Protein AF-A0A9P8C7W6-F1 (afdb_monomer_lite)

Organism: NCBI:txid45428

Secondary structure (DSSP, 8-state):
---TTSHHHHHHHHHHHHHH-TT----HHHHHHHH-TT--HHHHHHHHHHHHHHHHHHHHHHHTT--GGGS---TTT-----------HHHHHHHH-TT--HHHHHHHHHHHHHHHHHHHHHHHTT--GGGS-TT--HHHHHHT-TT--HHHHHHHHHHHHHHHHHHHHHHHHTT--GGGPEETTTEE--------S--------HHHHHHHHHHHHHHHH-TTS-HHHHHHHHHHHHHHHHHHHHHHHHTT--GGGS-TT--------------

pLDDT: mean 71.27, std 17.38, range [29.66, 94.5]

Foldseek 3Di:
DDDCPDPVNVLLVLLCVCLVCVPDDDDLQVVQVVVDPNGHSVNSVVSVVLSPLLNVQLNVCVVVVHDSVPDDSDPVPPPPPDPVVPPQLCNVQVVVDDPRDSVNSVVVVVLVVVLVVVCVVCVVVVHHSVPDPRPQDCVVQVVVDPVRDSVNVCCVVCVQVVVLVVVQVVCVVVVHDQQQDADPPRHTPPPPPPPPPDPDPPPPDPVPVLLVVLVVVQVVVDPVRDSVNSSCVVVVLVVVLVVVQVVCVVVVHDSVPPPRPPPPPPPPDDPDDDD

Radius of gyration: 34.79 Å; chains: 1; bounding box: 65×74×94 Å

Structure (mmCIF, N/CA/C/O backbone):
data_AF-A0A9P8C7W6-F1
#
_entry.id   AF-A0A9P8C7W6-F1
#
loop_
_atom_site.group_PDB
_atom_site.id
_atom_site.type_symbol
_atom_site.label_atom_id
_atom_site.label_alt_id
_atom_site.label_comp_id
_atom_site.label_asym_id
_atom_site.label_entity_id
_atom_site.label_seq_id
_atom_site.pdbx_PDB_ins_code
_atom_site.Cartn_x
_atom_site.Cartn_y
_atom_site.Cartn_z
_atom_site.occupancy
_atom_site.B_iso_or_equiv
_atom_site.auth_seq_id
_atom_site.auth_comp_id
_atom_site.auth_asym_id
_atom_site.auth_atom_id
_atom_site.pdbx_PDB_model_num
ATOM 1 N N . MET A 1 1 ? -17.295 -7.326 42.508 1.00 60.03 1 MET A N 1
ATOM 2 C CA . MET A 1 1 ? -18.272 -6.464 41.801 1.00 60.03 1 MET A CA 1
ATOM 3 C C . MET A 1 1 ? -17.504 -5.473 40.934 1.00 60.03 1 MET A C 1
ATOM 5 O O . MET A 1 1 ? -16.481 -4.990 41.413 1.00 60.03 1 MET A O 1
ATOM 9 N N . PRO A 1 2 ? -17.939 -5.188 39.694 1.00 71.62 2 PRO A N 1
ATOM 10 C CA . PRO A 1 2 ? -17.270 -4.223 38.819 1.00 71.62 2 PRO A CA 1
ATOM 11 C C . PRO A 1 2 ? -17.226 -2.819 39.438 1.00 71.62 2 PRO A C 1
ATOM 13 O O . PRO A 1 2 ? -18.202 -2.371 40.044 1.00 71.62 2 PRO A O 1
ATOM 16 N N . ASN A 1 3 ? -16.100 -2.116 39.295 1.00 82.44 3 ASN A N 1
ATOM 17 C CA . ASN A 1 3 ? -15.961 -0.736 39.762 1.00 82.44 3 ASN A CA 1
ATOM 18 C C . ASN A 1 3 ? -16.449 0.245 38.687 1.00 82.44 3 ASN A C 1
ATOM 20 O O . ASN A 1 3 ? -15.657 0.734 37.886 1.00 82.44 3 ASN A O 1
ATOM 24 N N . TRP A 1 4 ? -17.735 0.582 38.701 1.00 82.88 4 TRP A N 1
ATOM 25 C CA . TRP A 1 4 ? -18.391 1.428 37.691 1.00 82.88 4 TRP A CA 1
ATOM 26 C C . TRP A 1 4 ? -17.839 2.854 37.534 1.00 82.88 4 TRP A C 1
ATOM 28 O O . TRP A 1 4 ? -18.240 3.561 36.616 1.00 82.88 4 TRP A O 1
ATOM 38 N N . LYS A 1 5 ? -16.940 3.304 38.417 1.00 85.12 5 LYS A N 1
ATOM 39 C CA . LYS A 1 5 ? -16.327 4.638 38.340 1.00 85.12 5 LYS A CA 1
ATOM 40 C C . LYS A 1 5 ? -15.015 4.658 37.555 1.00 85.12 5 LYS A C 1
ATOM 42 O O . LYS A 1 5 ? -14.522 5.741 37.247 1.00 85.12 5 LYS A O 1
ATOM 47 N N . SER A 1 6 ? -14.414 3.500 37.274 1.00 87.31 6 SER A N 1
ATOM 48 C CA . SER A 1 6 ? -13.146 3.452 36.545 1.00 87.31 6 SER A CA 1
ATOM 49 C C . SER A 1 6 ? -13.357 3.675 35.045 1.00 87.31 6 SER A C 1
ATOM 51 O O . SER A 1 6 ? -14.365 3.271 34.466 1.00 87.31 6 SER A O 1
ATOM 53 N N . TYR A 1 7 ? -12.365 4.293 34.400 1.00 85.31 7 TYR A N 1
ATOM 54 C CA . TYR A 1 7 ? -12.326 4.418 32.940 1.00 85.31 7 TYR A CA 1
ATOM 55 C C . TYR A 1 7 ? -12.388 3.043 32.257 1.00 85.31 7 TYR A C 1
ATOM 57 O O . TYR A 1 7 ? -13.106 2.867 31.275 1.00 85.31 7 TYR A O 1
ATOM 65 N N . GLU A 1 8 ? -11.683 2.060 32.819 1.00 86.00 8 GLU A N 1
ATOM 66 C CA . GLU A 1 8 ? -11.659 0.682 32.325 1.00 86.00 8 GLU A CA 1
ATOM 67 C C . GLU A 1 8 ? -13.052 0.037 32.347 1.00 86.00 8 GLU A C 1
ATOM 69 O O . GLU A 1 8 ? -13.452 -0.551 31.346 1.00 86.00 8 GLU A O 1
ATOM 74 N N . SER A 1 9 ? -13.852 0.247 33.399 1.00 87.81 9 SER A N 1
ATOM 75 C CA . SER A 1 9 ? -15.229 -0.261 33.455 1.00 87.81 9 SER A CA 1
ATOM 76 C C . SER A 1 9 ? -16.130 0.348 32.383 1.00 87.81 9 SER A C 1
ATOM 78 O O . SER A 1 9 ? -16.930 -0.369 31.785 1.00 87.81 9 SER A O 1
ATOM 80 N N . SER A 1 10 ? -15.990 1.645 32.088 1.00 88.81 10 SER A N 1
ATOM 81 C CA . SER A 1 10 ? -16.748 2.301 31.011 1.00 88.81 10 SER A CA 1
ATOM 82 C C . SER A 1 10 ? -16.376 1.751 29.632 1.00 88.81 10 SER A C 1
ATOM 84 O O . SER A 1 10 ? -17.254 1.484 28.811 1.00 88.81 10 SER A O 1
ATOM 86 N N . VAL A 1 11 ? -15.080 1.542 29.377 1.00 89.88 11 VAL A N 1
ATOM 87 C CA . VAL A 1 11 ? -14.590 0.949 28.122 1.00 89.88 11 VAL A CA 1
ATOM 88 C C . VAL A 1 11 ? -15.049 -0.500 27.991 1.00 89.88 11 VAL A C 1
ATOM 90 O O . VAL A 1 11 ? -15.516 -0.895 26.922 1.00 89.88 11 VAL A O 1
ATOM 93 N N . ARG A 1 12 ? -14.973 -1.283 29.072 1.00 91.38 12 ARG A N 1
ATOM 94 C CA . ARG A 1 12 ? -15.421 -2.678 29.110 1.00 91.38 12 ARG A CA 1
ATOM 95 C C . ARG A 1 12 ? -16.914 -2.793 28.847 1.00 91.38 12 ARG A C 1
ATOM 97 O O . ARG A 1 12 ? -17.310 -3.602 28.016 1.00 91.38 12 ARG A O 1
ATOM 104 N N . LEU A 1 13 ? -17.727 -1.956 29.492 1.00 91.56 13 LEU A N 1
ATOM 105 C CA . LEU A 1 13 ? -19.172 -1.924 29.277 1.00 91.56 13 LEU A CA 1
ATOM 106 C C . LEU A 1 13 ? -19.505 -1.643 27.809 1.00 91.56 13 LEU A C 1
ATOM 108 O O . LEU A 1 13 ? -20.273 -2.381 27.199 1.00 91.56 13 LEU A O 1
ATOM 112 N N . LEU A 1 14 ? -18.895 -0.610 27.224 1.00 91.81 14 LEU A N 1
ATOM 113 C CA . LEU A 1 14 ? -19.142 -0.254 25.830 1.00 91.81 14 LEU A CA 1
ATOM 114 C C . LEU A 1 14 ? -18.678 -1.360 24.867 1.00 91.81 14 LEU A C 1
ATOM 116 O O . LEU A 1 14 ? -19.382 -1.679 23.914 1.00 91.81 14 LEU A O 1
ATOM 120 N N . SER A 1 15 ? -17.531 -1.984 25.144 1.00 91.69 15 SER A N 1
ATOM 121 C CA . SER A 1 15 ? -16.996 -3.092 24.341 1.00 91.69 15 SER A CA 1
ATOM 122 C C . SER A 1 15 ? -17.879 -4.338 24.430 1.00 91.69 15 SER A C 1
ATOM 124 O O . SER A 1 15 ? -18.109 -4.989 23.417 1.00 91.69 15 SER A O 1
ATOM 126 N N . ALA A 1 16 ? -18.431 -4.638 25.609 1.00 92.12 16 ALA A N 1
ATOM 127 C CA . ALA A 1 16 ? -19.363 -5.745 25.808 1.00 92.12 16 ALA A CA 1
ATOM 128 C C . ALA A 1 16 ? -20.689 -5.529 25.060 1.00 92.12 16 ALA A C 1
ATOM 130 O O . ALA A 1 16 ? -21.202 -6.464 24.450 1.00 92.12 16 ALA A O 1
ATOM 131 N N . ILE A 1 17 ? -21.216 -4.297 25.042 1.00 92.94 17 ILE A N 1
ATOM 132 C CA . ILE A 1 17 ? -22.413 -3.951 24.255 1.00 92.94 17 ILE A CA 1
ATOM 133 C C . ILE A 1 17 ? -22.155 -4.174 22.760 1.00 92.94 17 ILE A C 1
ATOM 135 O O . ILE A 1 17 ? -22.989 -4.759 22.073 1.00 92.94 17 ILE A O 1
ATOM 139 N N . VAL A 1 18 ? -20.999 -3.738 22.252 1.00 92.94 18 VAL A N 1
ATOM 140 C CA . VAL A 1 18 ? -20.632 -3.949 20.843 1.00 92.94 18 VAL A CA 1
ATOM 141 C C . VAL A 1 18 ? -20.446 -5.441 20.538 1.00 92.94 18 VAL A C 1
ATOM 143 O O . VAL A 1 18 ? -20.946 -5.909 19.518 1.00 92.94 18 VAL A O 1
ATOM 146 N N . ALA A 1 19 ? -19.812 -6.202 21.437 1.00 91.25 19 ALA A N 1
ATOM 147 C CA . ALA A 1 19 ? -19.617 -7.645 21.279 1.00 91.25 19 ALA A CA 1
ATOM 148 C C . ALA A 1 19 ? -20.953 -8.405 21.215 1.00 91.25 19 ALA A C 1
ATOM 150 O O . ALA A 1 19 ? -21.116 -9.297 20.389 1.00 91.25 19 ALA A O 1
ATOM 151 N N . ALA A 1 20 ? -21.937 -8.015 22.032 1.00 92.31 20 ALA A N 1
ATOM 152 C CA . ALA A 1 20 ? -23.273 -8.613 22.029 1.00 92.31 20 ALA A CA 1
ATOM 153 C C . ALA A 1 20 ? -24.090 -8.298 20.757 1.00 92.31 20 ALA A C 1
ATOM 155 O O . ALA A 1 20 ? -25.091 -8.962 20.483 1.00 92.31 20 ALA A O 1
ATOM 156 N N . HIS A 1 21 ? -23.682 -7.295 19.970 1.00 91.69 21 HIS A N 1
ATOM 157 C CA . HIS A 1 21 ? -24.402 -6.829 18.785 1.00 91.69 21 HIS A CA 1
ATOM 158 C C . HIS A 1 21 ? -23.476 -6.672 17.562 1.00 91.69 21 HIS A C 1
ATOM 160 O O . HIS A 1 21 ? -23.270 -5.552 17.085 1.00 91.69 21 HIS A O 1
ATOM 166 N N . PRO A 1 22 ? -22.985 -7.773 16.960 1.00 83.50 22 PRO A N 1
ATOM 167 C CA . PRO A 1 22 ? -22.038 -7.719 15.836 1.00 83.50 22 PRO A CA 1
ATOM 168 C C . PRO A 1 22 ? -22.600 -7.047 14.567 1.00 83.50 22 PRO A C 1
ATOM 170 O O . PRO A 1 22 ? -21.845 -6.602 13.704 1.00 83.50 22 PRO A O 1
ATOM 173 N N . GLY A 1 23 ? -23.927 -6.941 14.437 1.00 86.38 23 GLY A N 1
ATOM 174 C CA . GLY A 1 23 ? -24.592 -6.236 13.335 1.00 86.38 23 GLY A CA 1
ATOM 175 C C . GLY A 1 23 ? -24.773 -4.726 13.543 1.00 86.38 23 GLY A C 1
ATOM 176 O O . GLY A 1 23 ? -25.272 -4.049 12.640 1.00 86.38 23 GLY A O 1
ATOM 177 N N . LEU A 1 24 ? -24.412 -4.184 14.711 1.00 89.38 24 LEU A N 1
ATOM 178 C CA . LEU A 1 24 ? -24.635 -2.779 15.047 1.00 89.38 24 LEU A CA 1
ATOM 179 C C . LEU A 1 24 ? -23.710 -1.869 14.229 1.00 89.38 24 LEU A C 1
ATOM 181 O O . LEU A 1 24 ? -22.496 -1.838 14.421 1.00 89.38 24 LEU A O 1
ATOM 185 N N . LYS A 1 25 ? -24.297 -1.074 13.333 1.00 89.06 25 LYS A N 1
ATOM 186 C CA . LYS A 1 25 ? -23.582 -0.030 12.591 1.00 89.06 25 LYS A CA 1
ATOM 187 C C . LYS A 1 25 ? -23.854 1.326 13.224 1.00 89.06 25 LYS A C 1
ATOM 189 O O . LYS A 1 25 ? -24.961 1.846 13.128 1.00 89.06 25 LYS A O 1
ATOM 194 N N . LEU A 1 26 ? -22.832 1.895 13.854 1.00 88.56 26 LEU A N 1
ATOM 195 C CA . LEU A 1 26 ? -22.892 3.236 14.429 1.00 88.56 26 LEU A CA 1
ATOM 196 C C . LEU A 1 26 ? -22.551 4.288 13.369 1.00 88.56 26 LEU A C 1
ATOM 198 O O . LEU A 1 26 ? -21.508 4.205 12.716 1.00 88.56 26 LEU A O 1
ATOM 202 N N . ASP A 1 27 ? -23.399 5.306 13.234 1.00 92.38 27 ASP A N 1
ATOM 203 C CA . ASP A 1 27 ? -23.068 6.505 12.465 1.00 92.38 27 ASP A CA 1
ATOM 204 C C . ASP A 1 27 ? -22.182 7.426 13.313 1.00 92.38 27 ASP A C 1
ATOM 206 O O . ASP A 1 27 ? -22.656 8.187 14.157 1.00 92.38 27 ASP A O 1
ATOM 210 N N . TYR A 1 28 ? -20.867 7.365 13.098 1.00 93.50 28 TYR A N 1
ATOM 211 C CA . TYR A 1 28 ? -19.920 8.176 13.868 1.00 93.50 28 TYR A CA 1
ATOM 212 C C . TYR A 1 28 ? -20.049 9.683 13.608 1.00 93.50 28 TYR A C 1
ATOM 214 O O . TYR A 1 28 ? -19.573 10.478 14.420 1.00 93.50 28 TYR A O 1
ATOM 222 N N . GLY A 1 29 ? -20.650 10.094 12.487 1.00 91.81 29 GLY A N 1
ATOM 223 C CA . GLY A 1 29 ? -20.916 11.498 12.193 1.00 91.81 29 GLY A CA 1
ATOM 224 C C . GLY A 1 29 ? -22.035 12.025 13.079 1.00 91.81 29 GLY A C 1
ATOM 225 O O . GLY A 1 29 ? -21.891 13.083 13.690 1.00 91.81 29 GLY A O 1
ATOM 226 N N . GLU A 1 30 ? -23.104 11.247 13.210 1.00 93.75 30 GLU A N 1
ATOM 227 C CA . GLU A 1 30 ? -24.228 11.577 14.082 1.00 93.75 30 GLU A CA 1
ATOM 228 C C . GLU A 1 30 ? -23.842 11.488 15.566 1.00 93.75 30 GLU A C 1
ATOM 230 O O . GLU A 1 30 ? -24.102 12.415 16.331 1.00 93.75 30 GLU A O 1
ATOM 235 N N . VAL A 1 31 ? -23.100 10.447 15.965 1.00 91.94 31 VAL A N 1
ATOM 236 C CA . VAL A 1 31 ? -22.558 10.317 17.332 1.00 91.94 31 VAL A CA 1
ATOM 237 C C . VAL A 1 31 ? -21.695 11.524 17.707 1.00 91.94 31 VAL A C 1
ATOM 239 O O . VAL A 1 31 ? -21.771 12.009 18.833 1.00 91.94 31 VAL A O 1
ATOM 242 N N . ALA A 1 32 ? -20.903 12.055 16.772 1.00 93.62 32 ALA A N 1
ATOM 243 C CA . ALA A 1 32 ? -20.081 13.234 17.027 1.00 93.62 32 ALA A CA 1
ATOM 244 C C . ALA A 1 32 ? -20.921 14.492 17.323 1.00 93.62 32 ALA A C 1
ATOM 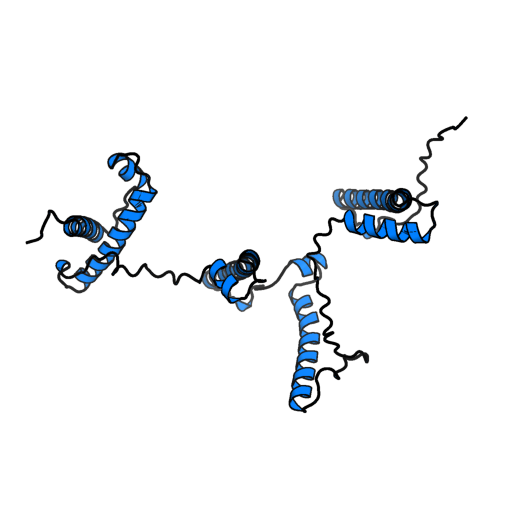246 O O . ALA A 1 32 ? -20.523 15.297 18.167 1.00 93.62 32 ALA A O 1
ATOM 247 N N . LYS A 1 33 ? -22.097 14.641 16.690 1.00 93.06 33 LYS A N 1
ATOM 248 C CA . LYS A 1 33 ? -23.035 15.740 16.982 1.00 93.06 33 LYS A CA 1
ATOM 249 C C . LYS A 1 33 ? -23.609 15.618 18.390 1.00 93.06 33 LYS A C 1
ATOM 251 O O . LYS A 1 33 ? -23.608 16.603 19.122 1.00 93.06 33 LYS A O 1
ATOM 256 N N . PHE A 1 34 ? -24.040 14.416 18.778 1.00 92.94 34 PHE A N 1
ATOM 257 C CA . PHE A 1 34 ? -24.598 14.155 20.109 1.00 92.94 34 PHE A CA 1
ATOM 258 C C . PHE A 1 34 ? -23.556 14.217 21.230 1.00 92.94 34 PHE A C 1
ATOM 260 O O . PHE A 1 34 ? -23.895 14.581 22.351 1.00 92.94 34 PHE A O 1
ATOM 267 N N . TYR A 1 35 ? -22.287 13.918 20.940 1.00 90.94 35 TYR A N 1
ATOM 268 C CA . TYR A 1 35 ? -21.197 14.098 21.902 1.00 90.94 35 TYR A CA 1
ATOM 269 C C . TYR A 1 35 ? -20.935 15.585 22.206 1.00 90.94 35 TYR A C 1
ATOM 271 O O . TYR A 1 35 ? -20.558 15.943 23.320 1.00 90.94 35 TYR A O 1
ATOM 279 N N . GLY A 1 36 ? -21.147 16.465 21.223 1.00 91.25 36 GLY A N 1
ATOM 280 C CA . GLY A 1 36 ? -20.978 17.908 21.375 1.00 91.25 36 GLY A CA 1
ATOM 281 C C . GLY A 1 36 ? -19.516 18.374 21.356 1.00 91.25 36 GLY A C 1
ATOM 282 O O . GLY A 1 36 ? -18.607 17.681 20.886 1.00 91.25 36 GLY A O 1
ATOM 283 N N . GLY A 1 37 ? -19.289 19.614 21.803 1.00 88.44 37 GLY A N 1
ATOM 284 C CA . GLY A 1 37 ? -17.946 20.200 21.948 1.00 88.44 37 GLY A CA 1
ATOM 285 C C . GLY A 1 37 ? -17.153 20.371 20.644 1.00 88.44 37 GLY A C 1
ATOM 286 O O . GLY A 1 37 ? -15.928 20.439 20.680 1.00 88.44 37 GLY A O 1
ATOM 287 N N . GLY A 1 38 ? -17.820 20.390 19.484 1.00 88.69 38 GLY A N 1
ATOM 288 C CA . GLY A 1 38 ? -17.147 20.443 18.179 1.00 88.69 38 GLY A CA 1
ATOM 289 C C . GLY A 1 38 ? -16.425 19.143 17.796 1.00 88.69 38 GLY A C 1
ATOM 290 O O . GLY A 1 38 ? -15.548 19.155 16.926 1.00 88.69 38 GLY A O 1
ATOM 291 N N . THR A 1 39 ? -16.774 18.024 18.438 1.00 92.50 39 THR A N 1
ATOM 292 C CA . THR A 1 39 ? -16.201 16.709 18.141 1.00 92.50 39 THR A CA 1
ATOM 293 C C . THR A 1 39 ? -16.464 16.335 16.687 1.00 92.50 39 THR A C 1
ATOM 295 O O . THR A 1 39 ? -17.562 16.500 16.163 1.00 92.50 39 THR A O 1
ATOM 298 N N . LYS A 1 40 ? -15.426 15.840 16.008 1.00 94.50 40 LYS A N 1
ATOM 299 C CA . LYS A 1 40 ? -15.494 15.437 14.598 1.00 94.50 40 LYS A CA 1
ATOM 300 C C . LYS A 1 40 ? -15.642 13.924 14.486 1.00 94.50 40 LYS A C 1
ATOM 302 O O . LYS A 1 40 ? -15.109 13.197 15.323 1.00 94.50 40 LYS A O 1
ATOM 307 N N . TYR A 1 41 ? -16.230 13.466 13.378 1.00 93.88 41 TYR A N 1
ATOM 308 C CA . TYR A 1 41 ? -16.316 12.050 12.979 1.00 93.88 41 TYR A CA 1
ATOM 309 C C . TYR A 1 41 ? -15.044 11.260 13.319 1.00 93.88 41 TYR A C 1
ATOM 311 O O . TYR A 1 41 ? -15.095 10.201 13.936 1.00 93.88 41 TYR A O 1
ATOM 319 N N . LYS A 1 42 ? -13.879 11.808 12.946 1.00 92.12 42 LYS A N 1
ATOM 320 C CA . LYS A 1 42 ? -12.589 11.131 13.096 1.00 92.12 42 LYS A CA 1
ATOM 321 C C . LYS A 1 42 ? -12.239 10.832 14.558 1.00 92.12 42 LYS A C 1
ATOM 323 O O . LYS A 1 42 ? -11.736 9.751 14.833 1.00 92.12 42 LYS A O 1
ATOM 328 N N . ALA A 1 43 ? -12.551 11.745 15.477 1.00 91.44 43 ALA A N 1
ATOM 329 C CA . ALA A 1 43 ? -12.276 11.563 16.899 1.00 91.44 43 ALA A CA 1
ATOM 330 C C . ALA A 1 43 ? -13.136 10.440 17.505 1.00 91.44 43 ALA A C 1
ATOM 332 O O . ALA A 1 43 ? -12.629 9.621 18.271 1.00 91.44 43 ALA A O 1
ATOM 333 N N . VAL A 1 44 ? -14.413 10.362 17.112 1.00 92.62 44 VAL A N 1
ATOM 334 C CA . VAL A 1 44 ? -15.313 9.267 17.508 1.00 92.62 44 VAL A CA 1
ATOM 335 C C . VAL A 1 44 ? -14.848 7.946 16.903 1.00 92.62 44 VAL A C 1
ATOM 337 O O . VAL A 1 44 ? -14.743 6.948 17.611 1.00 92.62 44 VAL A O 1
ATOM 340 N N . TRP A 1 45 ? -14.506 7.944 15.613 1.00 92.62 45 TRP A N 1
ATOM 341 C CA . TRP A 1 45 ? -14.011 6.761 14.913 1.00 92.62 45 TRP A CA 1
ATOM 342 C C . TRP A 1 45 ? -12.733 6.202 15.553 1.00 92.62 45 TRP A C 1
ATOM 344 O O . TRP A 1 45 ? -12.643 4.996 15.776 1.00 92.62 45 TRP A O 1
ATOM 354 N N . ASP A 1 46 ? -11.762 7.056 15.898 1.00 89.88 46 ASP A N 1
ATOM 355 C CA . ASP A 1 46 ? -10.514 6.624 16.541 1.00 89.88 46 ASP A CA 1
ATOM 356 C C . ASP A 1 46 ? -10.797 5.968 17.911 1.00 89.88 46 ASP A C 1
ATOM 358 O O . ASP A 1 46 ? -10.173 4.963 18.257 1.00 89.88 46 ASP A O 1
ATOM 362 N N . ARG A 1 47 ? -11.776 6.479 18.677 1.00 89.56 47 ARG A N 1
ATOM 363 C CA . ARG A 1 47 ? -12.205 5.876 19.952 1.00 89.56 47 ARG A CA 1
ATOM 364 C C . ARG A 1 47 ? -12.949 4.559 19.758 1.00 89.56 47 ARG A C 1
ATOM 366 O O . ARG A 1 47 ? -12.583 3.574 20.395 1.00 89.56 47 ARG A O 1
ATOM 373 N N . MET A 1 48 ? -13.930 4.510 18.858 1.00 91.69 48 MET A N 1
ATOM 374 C CA . MET A 1 48 ? -14.689 3.282 18.605 1.00 91.69 48 MET A CA 1
ATOM 375 C C . MET A 1 48 ? -13.848 2.184 17.971 1.00 91.69 48 MET A C 1
ATOM 377 O O . MET A 1 48 ? -14.108 1.017 18.221 1.00 91.69 48 MET A O 1
ATOM 381 N N . THR A 1 49 ? -12.786 2.521 17.239 1.00 90.25 49 THR A N 1
ATOM 382 C CA . THR A 1 49 ? -11.840 1.516 16.733 1.00 90.25 49 THR A CA 1
ATOM 383 C C . THR A 1 49 ? -11.223 0.700 17.873 1.00 90.25 49 THR A C 1
ATOM 385 O O . THR A 1 49 ? -11.106 -0.516 17.759 1.00 90.25 49 THR A O 1
ATOM 388 N N . LYS A 1 50 ? -10.877 1.339 18.998 1.00 88.94 50 LYS A N 1
ATOM 389 C CA . LYS A 1 50 ? -10.343 0.636 20.175 1.00 88.94 50 LYS A CA 1
ATOM 390 C C . LYS A 1 50 ? -11.389 -0.275 20.809 1.00 88.94 50 LYS A C 1
ATOM 392 O O . LYS A 1 50 ? -11.112 -1.439 21.064 1.00 88.94 50 LYS A O 1
ATOM 397 N N . VAL A 1 51 ? -12.595 0.255 21.000 1.00 91.00 51 VAL A N 1
ATOM 398 C CA . VAL A 1 51 ? -13.739 -0.478 21.560 1.00 91.00 51 VAL A CA 1
ATOM 399 C C . VAL A 1 51 ? -14.092 -1.689 20.699 1.00 91.00 51 VAL A C 1
ATOM 401 O O . VAL A 1 51 ? -14.332 -2.761 21.237 1.00 91.00 51 VAL A O 1
ATOM 404 N N . ASN A 1 52 ? -14.054 -1.555 19.372 1.00 90.06 52 ASN A N 1
ATOM 405 C CA . ASN A 1 52 ? -14.300 -2.663 18.455 1.00 90.06 52 ASN A CA 1
ATOM 406 C C . ASN A 1 52 ? -13.232 -3.757 18.606 1.00 90.06 52 ASN A C 1
ATOM 408 O O . ASN A 1 52 ? -13.578 -4.927 18.717 1.00 90.06 52 ASN A O 1
ATOM 412 N N . ASN A 1 53 ? -11.949 -3.398 18.697 1.00 89.19 53 ASN A N 1
ATOM 413 C CA . ASN A 1 53 ? -10.897 -4.393 18.930 1.00 89.19 53 ASN A CA 1
ATOM 414 C C . ASN A 1 53 ? -11.081 -5.114 20.278 1.00 89.19 53 ASN A C 1
ATOM 416 O O . ASN A 1 53 ? -10.941 -6.328 20.357 1.00 89.19 53 ASN A O 1
ATOM 420 N N . PHE A 1 54 ? -11.433 -4.379 21.336 1.00 90.00 54 PHE A N 1
ATOM 421 C CA . PHE A 1 54 ? -11.751 -4.970 22.637 1.00 90.00 54 PHE A CA 1
ATOM 422 C C . PHE A 1 54 ? -12.999 -5.856 22.591 1.00 90.00 54 PHE A C 1
ATOM 424 O O . PHE A 1 54 ? -13.041 -6.886 23.257 1.00 90.00 54 PHE A O 1
ATOM 431 N N . SER A 1 55 ? -14.001 -5.482 21.794 1.00 89.56 55 SER A N 1
ATOM 432 C CA . SER A 1 55 ? -15.212 -6.278 21.613 1.00 89.56 55 SER A CA 1
ATOM 433 C C . SER A 1 55 ? -14.923 -7.618 20.938 1.00 89.56 55 SER A C 1
ATOM 435 O O . SER A 1 55 ? -15.492 -8.619 21.356 1.00 89.56 55 SER A O 1
ATOM 437 N N . GLU A 1 56 ? -13.988 -7.664 19.979 1.00 89.50 56 GLU A N 1
ATOM 438 C CA . GLU A 1 56 ? -13.531 -8.918 19.364 1.00 89.50 56 GLU A CA 1
ATOM 439 C C . GLU A 1 56 ? -12.882 -9.831 20.418 1.00 89.50 56 GLU A C 1
ATOM 441 O O . GLU A 1 56 ? -13.254 -10.994 20.526 1.00 89.50 56 GLU A O 1
ATOM 446 N N . LEU A 1 57 ? -11.995 -9.298 21.269 1.00 88.62 57 LEU A N 1
ATOM 447 C CA . LEU A 1 57 ? -11.351 -10.076 22.340 1.00 88.62 57 LEU A CA 1
ATOM 448 C C . LEU A 1 57 ? -12.354 -10.619 23.368 1.00 88.62 57 LEU A C 1
ATOM 450 O O . LEU A 1 57 ? -12.219 -11.749 23.834 1.00 88.62 57 LEU A O 1
ATOM 454 N N . ILE A 1 58 ? -13.353 -9.810 23.730 1.00 90.00 58 ILE A N 1
ATOM 455 C CA . ILE A 1 58 ? -14.439 -10.223 24.626 1.00 90.00 58 ILE A CA 1
ATOM 456 C C . ILE A 1 58 ? -15.278 -11.318 23.964 1.00 90.00 58 ILE A C 1
ATOM 458 O O . ILE A 1 58 ? -15.572 -12.316 24.614 1.00 90.00 58 ILE A O 1
ATOM 462 N N . HIS A 1 59 ? -15.630 -11.157 22.688 1.00 89.19 59 HIS A N 1
ATOM 463 C CA . HIS A 1 59 ? -16.389 -12.152 21.933 1.00 89.19 59 HIS A CA 1
ATOM 464 C C . HIS A 1 59 ? -15.637 -13.486 21.864 1.00 89.19 59 HIS A C 1
ATOM 466 O O . HIS A 1 59 ? -16.201 -14.522 22.192 1.00 89.19 59 HIS A O 1
ATOM 472 N N . GLU A 1 60 ? -14.341 -13.463 21.546 1.00 88.25 60 GLU A N 1
ATOM 473 C CA . GLU A 1 60 ? -13.499 -14.662 21.513 1.00 88.25 60 GLU A CA 1
ATOM 474 C C . GLU A 1 60 ? -13.372 -15.345 22.884 1.00 88.25 60 GLU A C 1
ATOM 476 O O . GLU A 1 60 ? -13.326 -16.571 22.957 1.00 88.25 60 GLU A O 1
ATOM 481 N N . ALA A 1 61 ? -13.301 -14.580 23.978 1.00 88.38 61 ALA A N 1
ATOM 482 C CA . ALA A 1 61 ? -13.277 -15.143 25.329 1.00 88.38 61 ALA A CA 1
ATOM 483 C C . ALA A 1 61 ? -14.605 -15.835 25.675 1.00 88.38 61 ALA A C 1
ATOM 485 O O . ALA A 1 61 ? -14.596 -16.952 26.192 1.00 88.38 61 ALA A O 1
ATOM 486 N N . VAL A 1 62 ? -15.737 -15.217 25.316 1.00 91.00 62 VAL A N 1
ATOM 487 C CA . VAL A 1 62 ? -17.066 -15.832 25.466 1.00 91.00 62 VAL A CA 1
ATOM 488 C C . VAL A 1 62 ? -17.179 -17.101 24.621 1.00 91.00 62 VAL A C 1
ATOM 490 O O . VAL A 1 62 ? -17.653 -18.116 25.127 1.00 91.00 62 VAL A O 1
ATOM 493 N N . ASP A 1 63 ? -16.695 -17.083 23.377 1.00 88.62 63 ASP A N 1
ATOM 494 C CA . ASP A 1 63 ? -16.706 -18.251 22.486 1.00 88.62 63 ASP A CA 1
ATOM 495 C C . ASP A 1 63 ? -15.868 -19.416 23.046 1.00 88.62 63 ASP A C 1
ATOM 497 O O . ASP A 1 63 ? -16.202 -20.583 22.837 1.00 88.62 63 ASP A O 1
ATOM 501 N N . ARG A 1 64 ? -14.801 -19.118 23.803 1.00 90.69 64 ARG A N 1
ATOM 502 C CA . ARG A 1 64 ? -13.998 -20.112 24.541 1.00 90.69 64 ARG A CA 1
ATOM 503 C C . ARG A 1 64 ? -14.622 -20.553 25.872 1.00 90.69 64 ARG A C 1
ATOM 505 O O . ARG A 1 64 ? -14.077 -21.444 26.520 1.00 90.69 64 ARG A O 1
ATOM 512 N N . GLY A 1 65 ? -15.743 -19.961 26.288 1.00 89.38 65 GLY A N 1
ATOM 513 C CA . GLY A 1 65 ? -16.375 -20.214 27.586 1.00 89.38 65 GLY A CA 1
ATOM 514 C C . GLY A 1 65 ? -15.605 -19.635 28.780 1.00 89.38 65 GLY A C 1
ATOM 515 O O . GLY A 1 65 ? -15.826 -20.057 29.914 1.00 89.38 65 GLY A O 1
ATOM 516 N N . GLU A 1 66 ? -14.691 -18.695 28.540 1.00 89.25 66 GLU A N 1
ATOM 517 C CA . GLU A 1 66 ? -13.931 -17.985 29.571 1.00 89.25 66 GLU A CA 1
ATOM 518 C C . GLU A 1 66 ? -14.752 -16.806 30.119 1.00 89.25 66 GLU A C 1
ATOM 520 O O . GLU A 1 66 ? -15.552 -16.205 29.402 1.00 89.25 66 GLU A O 1
ATOM 525 N N . ASP A 1 67 ? -14.540 -16.432 31.387 1.00 86.81 67 ASP A N 1
ATOM 526 C CA . ASP A 1 67 ? -15.138 -15.211 31.941 1.00 86.81 67 ASP A CA 1
ATOM 527 C C . ASP A 1 67 ? -14.510 -13.973 31.268 1.00 86.81 67 ASP A C 1
ATOM 529 O O . ASP A 1 67 ? -13.305 -13.729 31.438 1.00 86.81 67 ASP A O 1
ATOM 533 N N . PRO A 1 68 ? -15.296 -13.137 30.560 1.00 86.62 68 PRO A N 1
ATOM 534 C CA . PRO A 1 68 ? -14.781 -11.946 29.895 1.00 86.62 68 PRO A CA 1
ATOM 535 C C . PRO A 1 68 ? -14.111 -10.950 30.838 1.00 86.62 68 PRO A C 1
ATOM 537 O O . PRO A 1 68 ? -13.317 -10.126 30.385 1.00 86.62 68 PRO A O 1
ATOM 540 N N . MET A 1 69 ? -14.400 -11.001 32.142 1.00 84.94 69 MET A N 1
ATOM 541 C CA . MET A 1 69 ? -13.746 -10.156 33.142 1.00 84.94 69 MET A CA 1
ATOM 542 C C . MET A 1 69 ? -12.226 -10.384 33.198 1.00 84.94 69 MET A C 1
ATOM 544 O O . MET A 1 69 ? -11.485 -9.449 33.496 1.00 84.94 69 MET A O 1
ATOM 548 N N . GLY A 1 70 ? -11.753 -11.588 32.854 1.00 81.88 70 GLY A N 1
ATOM 549 C CA . GLY A 1 70 ? -10.328 -11.925 32.783 1.00 81.88 70 GLY A CA 1
ATOM 550 C C . GLY A 1 70 ? -9.593 -11.337 31.572 1.00 81.88 70 GLY A C 1
ATOM 551 O O . GLY A 1 70 ? -8.363 -11.322 31.554 1.00 81.88 70 GLY A O 1
ATOM 552 N N . VAL A 1 71 ? -10.315 -10.822 30.568 1.00 83.19 71 VAL A N 1
ATOM 553 C CA . VAL A 1 71 ? -9.711 -10.215 29.372 1.00 83.19 71 VAL A CA 1
ATOM 554 C C . VAL A 1 71 ? -9.077 -8.879 29.745 1.00 83.19 71 VAL A C 1
ATOM 556 O O . VAL A 1 71 ? -9.766 -7.962 30.192 1.00 83.19 71 VAL A O 1
ATOM 559 N N . VAL A 1 72 ? -7.768 -8.742 29.540 1.00 82.44 72 VAL A N 1
ATOM 560 C CA . VAL A 1 72 ? -7.045 -7.488 29.788 1.00 82.44 72 VAL A CA 1
ATOM 561 C C . VAL A 1 72 ? -7.327 -6.499 28.654 1.00 82.44 72 VAL A C 1
ATOM 563 O O . VAL A 1 72 ? -6.936 -6.721 27.510 1.00 82.44 72 VAL A O 1
ATOM 566 N N . LEU A 1 73 ? -7.996 -5.389 28.977 1.00 81.88 73 LEU A N 1
ATOM 567 C CA . LEU A 1 73 ? -8.332 -4.313 28.037 1.00 81.88 73 LEU A CA 1
ATOM 568 C C . LEU A 1 73 ? -7.313 -3.172 28.131 1.00 81.88 73 LEU A C 1
ATOM 570 O O . LEU A 1 73 ? -7.639 -2.060 28.546 1.00 81.88 73 LEU A O 1
ATOM 574 N N . ASP A 1 74 ? -6.059 -3.461 27.794 1.00 75.75 74 ASP A N 1
ATOM 575 C CA . ASP A 1 74 ? -5.004 -2.448 27.747 1.00 75.75 74 ASP A CA 1
ATOM 576 C C . ASP A 1 74 ? -4.776 -1.971 26.304 1.00 75.75 74 ASP A C 1
ATOM 578 O O . ASP A 1 74 ? -4.670 -2.766 25.369 1.00 75.75 74 ASP A O 1
ATOM 582 N N . ASP A 1 75 ? -4.651 -0.653 26.140 1.00 66.50 75 ASP A N 1
ATOM 583 C CA . ASP A 1 75 ? -4.215 0.002 24.908 1.00 66.50 75 ASP A CA 1
ATOM 584 C C . ASP A 1 75 ? -2.837 -0.508 24.432 1.00 66.50 75 ASP A C 1
ATOM 586 O O . ASP A 1 75 ? -2.565 -0.464 23.232 1.00 66.50 75 ASP A O 1
ATOM 590 N N . THR A 1 76 ? -1.975 -0.996 25.336 1.00 63.91 76 THR A N 1
ATOM 591 C CA . THR A 1 76 ? -0.676 -1.603 24.984 1.00 63.91 76 THR A CA 1
ATOM 592 C C . THR A 1 76 ? -0.781 -3.072 24.561 1.00 63.91 76 THR A C 1
ATOM 594 O O . THR A 1 76 ? 0.046 -3.541 23.778 1.00 63.91 76 THR A O 1
ATOM 597 N N . ALA A 1 77 ? -1.811 -3.779 25.039 1.00 53.81 77 ALA A N 1
ATOM 598 C CA . ALA A 1 77 ? -2.088 -5.182 24.725 1.00 53.81 77 ALA A CA 1
ATOM 599 C C . ALA A 1 77 ? -2.929 -5.352 23.453 1.00 53.81 77 ALA A C 1
ATOM 601 O O . ALA A 1 77 ? -2.953 -6.438 22.871 1.00 53.81 77 ALA A O 1
ATOM 602 N N . LEU A 1 78 ? -3.581 -4.279 22.985 1.00 57.97 78 LEU A N 1
ATOM 603 C CA . LEU A 1 78 ? -4.081 -4.200 21.621 1.00 57.97 78 LEU A CA 1
ATOM 604 C C . LEU A 1 78 ? -2.892 -4.325 20.676 1.00 57.97 78 LEU A C 1
ATOM 606 O O . LEU A 1 78 ? -2.282 -3.328 20.292 1.00 57.97 78 LEU A O 1
ATOM 610 N N . VAL A 1 79 ? -2.589 -5.556 20.261 1.00 48.56 79 VAL A N 1
ATOM 611 C CA . VAL A 1 79 ? -1.813 -5.793 19.051 1.00 48.56 79 VAL A CA 1
ATOM 612 C C . VAL A 1 79 ? -2.570 -5.008 17.986 1.00 48.56 79 VAL A C 1
ATOM 614 O O . VAL A 1 79 ? -3.707 -5.373 17.664 1.00 48.56 79 VAL A O 1
ATOM 617 N N . PRO A 1 80 ? -2.025 -3.889 17.464 1.00 47.75 80 PRO A N 1
ATOM 618 C CA . PRO A 1 80 ? -2.644 -3.257 16.315 1.00 47.75 80 PRO A CA 1
ATOM 619 C C . PRO A 1 80 ? -2.734 -4.394 15.318 1.00 47.75 80 PRO A C 1
ATOM 621 O O . PRO A 1 80 ? -1.673 -4.972 15.082 1.00 47.75 80 PRO A O 1
ATOM 624 N N . LYS A 1 81 ? -3.930 -4.768 14.814 1.00 46.41 81 LYS A N 1
ATOM 625 C CA . LYS A 1 81 ? -4.044 -5.764 13.736 1.00 46.41 81 LYS A CA 1
ATOM 626 C C . LYS A 1 81 ? -2.966 -5.384 12.757 1.00 46.41 81 LYS A C 1
ATOM 628 O O . LYS A 1 81 ? -3.056 -4.326 12.121 1.00 46.41 81 LYS A O 1
ATOM 633 N N . ALA A 1 82 ? -1.879 -6.149 12.789 1.00 38.78 82 ALA A N 1
ATOM 634 C CA . ALA A 1 82 ? -0.653 -5.701 12.201 1.00 38.78 82 ALA A CA 1
ATOM 635 C C . ALA A 1 82 ? -0.930 -5.930 10.734 1.00 38.78 82 ALA A C 1
ATOM 637 O O . ALA A 1 82 ? -0.656 -6.986 10.180 1.00 38.78 82 ALA A O 1
ATOM 638 N N . LYS A 1 83 ? -1.463 -4.903 10.069 1.00 44.03 83 LYS A N 1
ATOM 639 C CA . LYS A 1 83 ? -0.932 -4.574 8.766 1.00 44.03 83 LYS A CA 1
ATOM 640 C C . LYS A 1 83 ? 0.543 -4.454 9.069 1.00 44.03 83 LYS A C 1
ATOM 642 O O . LYS A 1 83 ? 0.940 -3.431 9.621 1.00 44.03 83 LYS A O 1
ATOM 647 N N . SER A 1 84 ? 1.287 -5.544 8.869 1.00 41.25 84 SER A N 1
ATOM 648 C CA . SER A 1 84 ? 2.738 -5.586 8.889 1.00 41.25 84 SER A CA 1
ATOM 649 C C . SER A 1 84 ? 3.132 -4.372 8.081 1.00 41.25 84 SER A C 1
ATOM 651 O O . SER A 1 84 ? 2.932 -4.349 6.861 1.00 41.25 84 SER A O 1
ATOM 653 N N . LYS A 1 85 ? 3.435 -3.272 8.772 1.00 52.25 85 LYS A N 1
ATOM 654 C CA . LYS A 1 85 ? 3.441 -1.978 8.119 1.00 52.25 85 LYS A CA 1
ATOM 655 C C . LYS A 1 85 ? 4.728 -2.016 7.349 1.00 52.25 85 LYS A C 1
ATOM 657 O O . LYS A 1 85 ? 5.787 -1.834 7.938 1.00 52.25 85 LYS A O 1
ATOM 662 N N . ALA A 1 86 ? 4.615 -2.370 6.070 1.00 59.00 86 ALA A N 1
ATOM 663 C CA . ALA A 1 86 ? 5.743 -2.397 5.172 1.00 59.00 86 ALA A CA 1
ATOM 664 C C . ALA A 1 86 ? 6.502 -1.086 5.415 1.00 59.00 86 ALA A C 1
ATOM 666 O O . ALA A 1 86 ? 5.850 -0.028 5.459 1.00 59.00 86 ALA A O 1
ATOM 667 N N . PRO A 1 87 ? 7.813 -1.160 5.701 1.00 61.84 87 PRO A N 1
ATOM 668 C CA . PRO A 1 87 ? 8.580 -0.000 6.116 1.00 61.84 87 PRO A CA 1
ATOM 669 C C . PRO A 1 87 ? 8.337 1.118 5.114 1.00 61.84 87 PRO A C 1
ATOM 671 O O . PRO A 1 87 ? 8.318 0.892 3.897 1.00 61.84 87 PRO A O 1
ATOM 674 N N . LYS A 1 88 ? 8.041 2.317 5.625 1.00 71.06 88 LYS A N 1
ATOM 675 C CA . LYS A 1 88 ? 7.656 3.421 4.745 1.00 71.06 88 LYS A CA 1
ATOM 676 C C . LYS A 1 88 ? 8.804 3.666 3.764 1.00 71.06 88 LYS A C 1
ATOM 678 O O . LYS A 1 88 ? 9.963 3.600 4.174 1.00 71.06 88 LYS A O 1
ATOM 683 N N . PRO A 1 89 ? 8.530 4.044 2.506 1.00 69.06 89 PRO A N 1
ATOM 684 C CA . PRO A 1 89 ? 9.591 4.358 1.547 1.00 69.06 89 PRO A CA 1
ATOM 685 C C . PRO A 1 89 ? 10.579 5.422 2.044 1.00 69.06 89 PRO A C 1
ATOM 687 O O . PRO A 1 89 ? 11.726 5.426 1.622 1.00 69.06 89 PRO A O 1
ATOM 690 N N . SER A 1 90 ? 10.168 6.274 2.992 1.00 69.56 90 SER A N 1
ATOM 691 C CA . SER A 1 90 ? 11.049 7.204 3.708 1.00 69.56 90 SER A CA 1
ATOM 692 C C . SER A 1 90 ? 12.059 6.527 4.637 1.00 69.56 90 SER A C 1
ATOM 694 O O . SER A 1 90 ? 13.199 6.954 4.692 1.00 69.56 90 SER A O 1
ATOM 696 N N . GLU A 1 91 ? 11.653 5.487 5.365 1.00 76.94 91 GLU A N 1
ATOM 697 C CA . GLU A 1 91 ? 12.527 4.730 6.276 1.00 76.94 91 GLU A CA 1
ATOM 698 C C . GLU A 1 91 ? 13.451 3.792 5.492 1.00 76.94 91 GLU A C 1
ATOM 700 O O . GLU A 1 91 ? 14.579 3.530 5.900 1.00 76.94 91 GLU A O 1
ATOM 705 N N . LEU A 1 92 ? 12.979 3.298 4.344 1.00 77.88 92 LEU A N 1
ATOM 706 C CA . LEU A 1 92 ? 13.789 2.518 3.416 1.00 77.88 92 LEU A CA 1
ATOM 707 C C . LEU A 1 92 ? 14.844 3.383 2.724 1.00 77.88 92 LEU A C 1
ATOM 709 O O . LEU A 1 92 ? 15.990 2.961 2.668 1.00 77.88 92 LEU A O 1
ATOM 713 N N . ALA A 1 93 ? 14.489 4.587 2.260 1.00 79.88 93 ALA A N 1
ATOM 714 C CA . ALA A 1 93 ? 15.412 5.533 1.619 1.00 79.88 93 ALA A CA 1
ATOM 715 C C . ALA A 1 93 ? 16.691 5.735 2.442 1.00 79.88 93 ALA A C 1
ATOM 717 O O . ALA A 1 93 ? 17.792 5.552 1.934 1.00 79.88 93 ALA A O 1
ATOM 718 N N . THR A 1 94 ? 16.541 5.980 3.747 1.00 77.62 94 THR A N 1
ATOM 719 C CA . THR A 1 94 ? 17.664 6.154 4.679 1.00 77.62 94 THR A CA 1
ATOM 720 C C . THR A 1 94 ? 18.587 4.933 4.747 1.00 77.62 94 THR A C 1
ATOM 722 O O . THR A 1 94 ? 19.785 5.088 4.951 1.00 77.62 94 THR A O 1
ATOM 725 N N . LYS A 1 95 ? 18.059 3.718 4.546 1.00 83.44 95 LYS A N 1
ATOM 726 C CA . LYS A 1 95 ? 18.847 2.473 4.543 1.00 83.44 95 LYS A CA 1
ATOM 727 C C . LYS A 1 95 ? 19.577 2.219 3.222 1.00 83.44 95 LYS A C 1
ATOM 729 O O . LYS A 1 95 ? 20.550 1.476 3.221 1.00 83.44 95 LYS A O 1
ATOM 734 N N . PHE A 1 96 ? 19.114 2.804 2.117 1.00 76.69 96 PHE A N 1
ATOM 735 C CA . PHE A 1 96 ? 19.758 2.684 0.804 1.00 76.69 96 PHE A CA 1
ATOM 736 C C . PHE A 1 96 ? 20.913 3.685 0.602 1.00 76.69 96 PHE A C 1
ATOM 738 O O . PHE A 1 96 ? 21.682 3.511 -0.337 1.00 76.69 96 PHE A O 1
ATOM 745 N N . GLY A 1 97 ? 21.059 4.690 1.477 1.00 73.44 97 GLY A N 1
ATOM 746 C CA . GLY A 1 97 ? 22.100 5.724 1.396 1.00 73.44 97 GLY A CA 1
ATOM 747 C C . GLY A 1 97 ? 21.577 7.082 0.910 1.00 73.44 97 GLY A C 1
ATOM 748 O O . GLY A 1 97 ? 20.430 7.197 0.478 1.00 73.44 97 GLY A O 1
ATOM 749 N N . GLY A 1 98 ? 22.414 8.124 1.010 1.00 72.31 98 GLY A N 1
ATOM 750 C CA . GLY A 1 98 ? 22.032 9.533 0.802 1.00 72.31 98 GLY A CA 1
ATOM 751 C C . GLY A 1 98 ? 21.450 9.864 -0.578 1.00 72.31 98 GLY A C 1
ATOM 752 O O . GLY A 1 98 ? 20.610 10.754 -0.686 1.00 72.31 98 GLY A O 1
ATOM 753 N N . ASP A 1 99 ? 21.811 9.092 -1.603 1.00 75.12 99 ASP A N 1
ATOM 754 C CA . ASP A 1 99 ? 21.360 9.316 -2.983 1.00 75.12 99 ASP A CA 1
ATOM 755 C C . ASP A 1 99 ? 19.991 8.682 -3.288 1.00 75.12 99 ASP A C 1
ATOM 757 O O . ASP A 1 99 ? 19.369 8.955 -4.320 1.00 75.12 99 ASP A O 1
ATOM 761 N N . CYS A 1 100 ? 19.470 7.831 -2.397 1.00 78.12 100 CYS A N 1
ATOM 762 C CA . CYS A 1 100 ? 18.177 7.189 -2.590 1.00 78.12 100 CYS A CA 1
ATOM 763 C C . CYS A 1 100 ? 17.054 8.060 -2.021 1.00 78.12 100 CYS A C 1
ATOM 765 O O . CYS A 1 100 ? 16.748 8.028 -0.830 1.00 78.12 100 CYS A O 1
ATOM 767 N N . THR A 1 101 ? 16.386 8.835 -2.876 1.00 84.94 101 THR A N 1
ATOM 768 C CA . THR A 1 101 ? 15.253 9.651 -2.421 1.00 84.94 101 THR A CA 1
ATOM 769 C C . THR A 1 101 ? 14.004 8.804 -2.164 1.00 84.94 101 THR A C 1
ATOM 771 O O . THR A 1 101 ? 13.708 7.830 -2.864 1.00 84.94 101 THR A O 1
ATOM 774 N N . ARG A 1 102 ? 13.175 9.240 -1.206 1.00 84.44 102 ARG A N 1
ATOM 775 C CA . ARG A 1 102 ? 11.834 8.671 -0.967 1.00 84.44 102 ARG A CA 1
ATOM 776 C C . ARG A 1 102 ? 11.006 8.576 -2.255 1.00 84.44 102 ARG A C 1
ATOM 778 O O . ARG A 1 102 ? 10.283 7.601 -2.444 1.00 84.44 102 ARG A O 1
ATOM 785 N N . SER A 1 103 ? 11.097 9.596 -3.112 1.00 81.56 103 SER A N 1
ATOM 786 C CA . SER A 1 103 ? 10.361 9.668 -4.379 1.00 81.56 103 SER A CA 1
ATOM 787 C C . SER A 1 103 ? 10.773 8.550 -5.340 1.00 81.56 103 SER A C 1
ATOM 789 O O . SER A 1 103 ? 9.912 7.880 -5.911 1.00 81.56 103 SER A O 1
ATOM 791 N N . ALA A 1 104 ? 12.078 8.274 -5.449 1.00 81.81 104 ALA A N 1
ATOM 792 C CA . ALA A 1 104 ? 12.595 7.189 -6.279 1.00 81.81 104 ALA A CA 1
ATOM 793 C C . ALA A 1 104 ? 12.055 5.819 -5.831 1.00 81.81 104 ALA A C 1
ATOM 795 O O . ALA A 1 104 ? 11.585 5.028 -6.656 1.00 81.81 104 ALA A O 1
ATOM 796 N N . LEU A 1 105 ? 12.041 5.562 -4.519 1.00 85.12 105 LEU A N 1
ATOM 797 C CA . LEU A 1 105 ? 11.484 4.326 -3.966 1.00 85.12 105 LEU A CA 1
ATOM 798 C C . LEU A 1 105 ? 9.971 4.222 -4.158 1.00 85.12 105 LEU A C 1
ATOM 800 O O . LEU A 1 105 ? 9.486 3.170 -4.572 1.00 85.12 105 LEU A O 1
ATOM 804 N N . GLU A 1 106 ? 9.212 5.288 -3.900 1.00 84.62 106 GLU A N 1
ATOM 805 C CA . GLU A 1 106 ? 7.758 5.270 -4.104 1.00 84.62 106 GLU A CA 1
ATOM 806 C C . GLU A 1 106 ? 7.404 5.021 -5.574 1.00 84.62 106 GLU A C 1
ATOM 808 O O . GLU A 1 106 ? 6.513 4.223 -5.868 1.00 84.62 106 GLU A O 1
ATOM 813 N N . ASN A 1 107 ? 8.138 5.631 -6.509 1.00 84.56 107 ASN A N 1
ATOM 814 C CA . ASN A 1 107 ? 7.932 5.411 -7.936 1.00 84.56 107 ASN A CA 1
ATOM 815 C C . ASN A 1 107 ? 8.145 3.937 -8.323 1.00 84.56 107 ASN A C 1
ATOM 817 O O . ASN A 1 107 ? 7.341 3.364 -9.065 1.00 84.56 107 ASN A O 1
ATOM 821 N N . ARG A 1 108 ? 9.173 3.282 -7.764 1.00 83.81 108 ARG A N 1
ATOM 822 C CA . ARG A 1 108 ? 9.384 1.840 -7.952 1.00 83.81 108 ARG A CA 1
ATOM 823 C C . ARG A 1 108 ? 8.265 1.009 -7.324 1.00 83.81 108 ARG A C 1
ATOM 825 O O . ARG A 1 108 ? 7.724 0.119 -7.981 1.00 83.81 108 ARG A O 1
ATOM 832 N N . PHE A 1 109 ? 7.881 1.304 -6.084 1.00 86.19 109 PHE A N 1
ATOM 833 C CA . PHE A 1 109 ? 6.812 0.572 -5.406 1.00 86.19 109 PHE A CA 1
ATOM 834 C C . PHE A 1 109 ? 5.458 0.731 -6.094 1.00 86.19 109 PHE A C 1
ATOM 836 O O . PHE A 1 109 ? 4.662 -0.203 -6.072 1.00 86.19 109 PHE A O 1
ATOM 843 N N . ARG A 1 110 ? 5.188 1.863 -6.751 1.00 85.50 110 ARG A N 1
ATOM 844 C CA . ARG A 1 110 ? 3.945 2.077 -7.502 1.00 85.50 110 ARG A CA 1
ATOM 845 C C . ARG A 1 110 ? 3.762 1.058 -8.628 1.00 85.50 110 ARG A C 1
ATOM 847 O O . ARG A 1 110 ? 2.649 0.575 -8.817 1.00 85.50 110 ARG A O 1
ATOM 854 N N . ARG A 1 111 ? 4.834 0.716 -9.350 1.00 81.81 111 ARG A N 1
ATOM 855 C CA . ARG A 1 111 ? 4.798 -0.304 -10.412 1.00 81.81 111 ARG A CA 1
ATOM 856 C C . ARG A 1 111 ? 4.526 -1.687 -9.829 1.00 81.81 111 ARG A C 1
ATOM 858 O O . ARG A 1 111 ? 3.567 -2.331 -10.224 1.00 81.81 111 ARG A O 1
ATOM 865 N N . ILE A 1 112 ? 5.277 -2.060 -8.794 1.00 86.31 112 ILE A N 1
ATOM 866 C CA . ILE A 1 112 ? 5.127 -3.349 -8.104 1.00 86.31 112 ILE A CA 1
ATOM 867 C C . ILE A 1 112 ? 3.708 -3.518 -7.537 1.00 86.31 112 ILE A C 1
ATOM 869 O O . ILE A 1 112 ? 3.111 -4.577 -7.678 1.00 86.31 112 ILE A O 1
ATOM 873 N N . LYS A 1 113 ? 3.133 -2.468 -6.935 1.00 88.56 113 LYS A N 1
ATOM 874 C CA . LYS A 1 113 ? 1.753 -2.487 -6.419 1.00 88.56 113 LYS A CA 1
ATOM 875 C C . LYS A 1 113 ? 0.719 -2.670 -7.533 1.00 88.56 113 LYS A C 1
ATOM 877 O O . LYS A 1 113 ? -0.254 -3.389 -7.334 1.00 88.56 113 LYS A O 1
ATOM 882 N N . ARG A 1 114 ? 0.905 -2.011 -8.684 1.00 86.69 114 ARG A N 1
ATOM 883 C CA . ARG A 1 114 ? 0.022 -2.164 -9.852 1.00 86.69 114 ARG A CA 1
ATOM 884 C C . ARG A 1 114 ? 0.060 -3.599 -10.371 1.00 86.69 114 ARG A C 1
ATOM 886 O O . ARG A 1 114 ? -0.992 -4.193 -10.571 1.00 86.69 114 ARG A O 1
ATOM 893 N N . ASP A 1 115 ? 1.261 -4.137 -10.530 1.00 84.19 115 ASP A N 1
ATOM 894 C CA . ASP A 1 115 ? 1.487 -5.488 -11.032 1.00 84.19 115 ASP A CA 1
ATOM 895 C C . ASP A 1 115 ? 0.903 -6.533 -10.073 1.00 84.19 115 ASP A C 1
ATOM 897 O O . ASP A 1 115 ? 0.143 -7.399 -10.495 1.00 84.19 115 ASP A O 1
ATOM 901 N N . ALA A 1 116 ? 1.141 -6.387 -8.765 1.00 86.44 116 ALA A N 1
ATOM 902 C CA . ALA A 1 116 ? 0.545 -7.246 -7.743 1.00 86.44 116 ALA A CA 1
ATOM 903 C C . ALA A 1 116 ? -0.993 -7.208 -7.769 1.00 86.44 116 ALA A C 1
ATOM 905 O O . ALA A 1 116 ? -1.641 -8.243 -7.628 1.00 86.44 116 ALA A O 1
ATOM 906 N N . LYS A 1 117 ? -1.593 -6.031 -7.995 1.00 88.25 117 LYS A N 1
ATOM 907 C CA . LYS A 1 117 ? -3.048 -5.909 -8.148 1.00 88.25 117 LYS A CA 1
ATOM 908 C C . LYS A 1 117 ? -3.545 -6.671 -9.379 1.00 88.25 117 LYS A C 1
ATOM 910 O O . LYS A 1 117 ? -4.511 -7.414 -9.267 1.00 88.25 117 LYS A O 1
ATOM 915 N N . ALA A 1 118 ? -2.870 -6.523 -10.519 1.00 85.44 118 ALA A N 1
ATOM 916 C CA . ALA A 1 118 ? -3.227 -7.229 -11.747 1.00 85.44 118 ALA A CA 1
ATOM 917 C C . ALA A 1 118 ? -3.121 -8.756 -11.587 1.00 85.44 118 ALA A C 1
ATOM 919 O O . ALA A 1 118 ? -3.976 -9.483 -12.083 1.00 85.44 118 ALA A O 1
ATOM 920 N N . MET A 1 119 ? -2.113 -9.240 -10.853 1.00 86.25 119 MET A N 1
ATOM 921 C CA . MET A 1 119 ? -1.970 -10.663 -10.531 1.00 86.25 119 MET A CA 1
ATOM 922 C C . MET A 1 119 ? -3.130 -11.174 -9.675 1.00 86.25 119 MET A C 1
ATOM 924 O O . MET A 1 119 ? -3.698 -12.212 -9.998 1.00 86.25 119 MET A O 1
ATOM 928 N N . ASN A 1 120 ? -3.511 -10.438 -8.627 1.00 88.31 120 ASN A N 1
ATOM 929 C CA . ASN A 1 120 ? -4.642 -10.818 -7.778 1.00 88.31 120 ASN A CA 1
ATOM 930 C C . ASN A 1 120 ? -5.956 -10.838 -8.573 1.00 88.31 120 ASN A C 1
ATOM 932 O O . ASN A 1 120 ? -6.684 -11.819 -8.521 1.00 88.31 120 ASN A O 1
ATOM 936 N N . GLU A 1 121 ? -6.210 -9.817 -9.395 1.00 87.31 121 GLU A N 1
ATOM 937 C CA . GLU A 1 121 ? -7.398 -9.770 -10.258 1.00 87.31 121 GLU A CA 1
ATOM 938 C C . GLU A 1 121 ? -7.433 -10.907 -11.292 1.00 87.31 121 GLU A C 1
ATOM 940 O O . GLU A 1 121 ? -8.511 -11.350 -11.686 1.00 87.31 121 GLU A O 1
ATOM 945 N N . ALA A 1 122 ? -6.275 -11.366 -11.772 1.00 86.31 122 ALA A N 1
ATOM 946 C CA . ALA A 1 122 ? -6.198 -12.514 -12.669 1.00 86.31 122 ALA A CA 1
ATOM 947 C C . ALA A 1 122 ? -6.490 -13.825 -11.934 1.00 86.31 122 ALA A C 1
ATOM 949 O O . ALA A 1 122 ? -7.255 -14.633 -12.455 1.00 86.31 122 ALA A O 1
ATOM 950 N N . LEU A 1 123 ? -5.960 -13.999 -10.718 1.00 88.31 123 LEU A N 1
ATOM 951 C CA . LEU A 1 123 ? -6.282 -15.146 -9.864 1.00 88.31 123 LEU A CA 1
ATOM 952 C C . LEU A 1 123 ? -7.781 -15.207 -9.554 1.00 88.31 123 LEU A C 1
ATOM 954 O O . LEU A 1 123 ? -8.382 -16.267 -9.715 1.00 88.31 123 LEU A O 1
ATOM 958 N N . ASP A 1 124 ? -8.398 -14.070 -9.221 1.00 89.12 124 ASP A N 1
ATOM 959 C CA . ASP A 1 124 ? -9.843 -13.969 -8.973 1.00 89.12 124 ASP A CA 1
ATOM 960 C C . ASP A 1 124 ? -10.676 -14.355 -10.210 1.00 89.12 124 ASP A C 1
ATOM 962 O O . ASP A 1 124 ? -11.790 -14.861 -10.091 1.00 89.12 124 ASP A O 1
ATOM 966 N N . LYS A 1 125 ? -10.130 -14.151 -11.415 1.00 88.50 125 LYS A N 1
ATOM 967 C CA . LYS A 1 125 ? -10.744 -14.531 -12.700 1.00 88.50 125 LYS A CA 1
ATOM 968 C C . LYS A 1 125 ? -10.361 -15.941 -13.170 1.00 88.50 125 LYS A C 1
ATOM 970 O O . LYS A 1 125 ? -10.757 -16.332 -14.265 1.00 88.50 125 LYS A O 1
ATOM 975 N N . GLY A 1 126 ? -9.570 -16.690 -12.396 1.00 85.69 126 GLY A N 1
ATOM 976 C CA . GLY A 1 126 ? -9.059 -18.011 -12.778 1.00 85.69 126 GLY A CA 1
ATOM 977 C C . GLY A 1 126 ? -8.027 -17.991 -13.916 1.00 85.69 126 GLY A C 1
ATOM 978 O O . GLY A 1 126 ? -7.760 -19.022 -14.529 1.00 85.69 126 GLY A O 1
ATOM 979 N N . ILE A 1 127 ? -7.445 -16.829 -14.222 1.00 84.88 127 ILE A N 1
ATOM 980 C CA . ILE A 1 127 ? -6.417 -16.647 -15.252 1.00 84.88 127 ILE A CA 1
ATOM 981 C C . ILE A 1 127 ? -5.042 -16.851 -14.611 1.00 84.88 127 ILE A C 1
ATOM 983 O O . ILE A 1 127 ? -4.742 -16.277 -13.564 1.00 84.88 127 ILE A O 1
ATOM 987 N N . ASN A 1 128 ? -4.174 -17.636 -15.254 1.00 82.12 128 ASN A N 1
ATOM 988 C CA . ASN A 1 128 ? -2.816 -17.857 -14.762 1.00 82.12 128 ASN A CA 1
ATOM 989 C C . ASN A 1 128 ? -1.996 -16.546 -14.823 1.00 82.12 128 ASN A C 1
ATOM 991 O O . ASN A 1 128 ? -1.760 -16.037 -15.920 1.00 82.12 128 ASN A O 1
ATOM 995 N N . PRO A 1 129 ? -1.492 -16.011 -13.694 1.00 80.69 129 PRO A N 1
ATOM 996 C CA . PRO A 1 129 ? -0.767 -14.738 -13.669 1.00 80.69 129 PRO A CA 1
ATOM 997 C C . PRO A 1 129 ? 0.498 -14.705 -14.533 1.00 80.69 129 PRO A C 1
ATOM 999 O O . PRO A 1 129 ? 0.967 -13.621 -14.874 1.00 80.69 129 PRO A O 1
ATOM 1002 N N . ILE A 1 130 ? 1.049 -15.865 -14.916 1.00 81.75 130 ILE A N 1
ATOM 1003 C CA . ILE A 1 130 ? 2.224 -15.949 -15.795 1.00 81.75 130 ILE A CA 1
ATOM 1004 C C . ILE A 1 130 ? 1.964 -15.375 -17.195 1.00 81.75 130 ILE A C 1
ATOM 1006 O O . ILE A 1 130 ? 2.904 -14.991 -17.886 1.00 81.75 130 ILE A O 1
ATOM 1010 N N . THR A 1 131 ? 0.700 -15.303 -17.621 1.00 77.31 131 THR A N 1
ATOM 1011 C CA . THR A 1 131 ? 0.323 -14.770 -18.936 1.00 77.31 131 THR A CA 1
ATOM 1012 C C . THR A 1 131 ? 0.165 -13.250 -18.933 1.00 77.31 131 THR A C 1
ATOM 1014 O O . THR A 1 131 ? -0.079 -12.661 -19.986 1.00 77.31 131 THR A O 1
ATOM 1017 N N . LEU A 1 132 ? 0.279 -12.596 -17.773 1.00 76.06 132 LEU A N 1
ATOM 1018 C CA . LEU A 1 132 ? 0.170 -11.145 -17.664 1.00 76.06 132 LEU A CA 1
ATOM 1019 C C . LEU A 1 132 ? 1.478 -10.456 -18.091 1.00 76.06 132 LEU A C 1
ATOM 1021 O O . LEU A 1 132 ? 2.567 -10.942 -17.778 1.00 76.06 132 LEU A O 1
ATOM 1025 N N . PRO A 1 133 ? 1.410 -9.274 -18.731 1.00 71.88 133 PRO A N 1
ATOM 1026 C CA . PRO A 1 133 ? 2.583 -8.472 -19.075 1.00 71.88 133 PRO A CA 1
ATOM 1027 C C . PRO A 1 133 ? 3.143 -7.728 -17.842 1.00 71.88 133 PRO A C 1
ATOM 1029 O O . PRO A 1 133 ? 3.240 -6.502 -17.824 1.00 71.88 133 PRO A O 1
ATOM 1032 N N . ILE A 1 134 ? 3.502 -8.470 -16.793 1.00 77.44 134 ILE A N 1
ATOM 1033 C CA . ILE A 1 134 ? 4.094 -7.950 -15.552 1.00 77.44 134 ILE A CA 1
ATOM 1034 C C . ILE A 1 134 ? 5.485 -7.375 -15.836 1.00 77.44 134 ILE A C 1
ATOM 1036 O O . ILE A 1 134 ? 6.278 -7.979 -16.562 1.00 77.44 134 ILE A O 1
ATOM 1040 N N . GLY A 1 135 ? 5.790 -6.195 -15.286 1.00 68.62 135 GLY A N 1
ATOM 1041 C CA . GLY A 1 135 ? 7.064 -5.512 -15.526 1.00 68.62 135 GLY A CA 1
ATOM 1042 C C . GLY A 1 135 ? 7.295 -5.067 -16.976 1.00 68.62 135 GLY A C 1
ATOM 1043 O O . GLY A 1 135 ? 8.427 -4.755 -17.337 1.00 68.62 135 GLY A O 1
ATOM 1044 N N . ALA A 1 136 ? 6.260 -5.061 -17.824 1.00 64.50 136 ALA A N 1
ATOM 1045 C CA . ALA A 1 136 ? 6.359 -4.577 -19.192 1.00 64.50 136 ALA A CA 1
ATOM 1046 C C . ALA A 1 136 ? 6.063 -3.073 -19.255 1.00 64.50 136 ALA A C 1
ATOM 1048 O O . ALA A 1 136 ? 4.924 -2.622 -19.142 1.00 64.50 136 ALA A O 1
ATOM 1049 N N . ASP A 1 137 ? 7.109 -2.291 -19.477 1.00 57.56 137 ASP A N 1
ATOM 1050 C CA . ASP A 1 137 ? 7.017 -0.895 -19.867 1.00 57.56 137 ASP A CA 1
ATOM 1051 C C . ASP A 1 137 ? 6.513 -0.839 -21.314 1.00 57.56 137 ASP A C 1
ATOM 1053 O O . ASP A 1 137 ? 7.294 -0.991 -22.254 1.00 57.56 137 ASP A O 1
ATOM 1057 N N . GLY A 1 138 ? 5.213 -0.607 -21.511 1.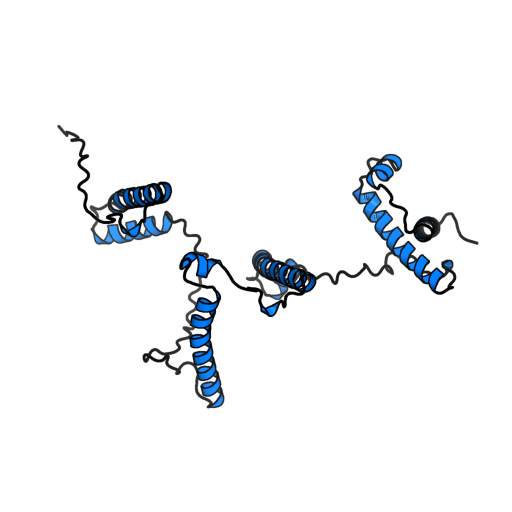00 54.19 138 GLY A N 1
ATOM 1058 C CA . GLY A 1 138 ? 4.653 -0.334 -22.844 1.00 54.19 138 GLY A CA 1
ATOM 1059 C C . GLY A 1 138 ? 5.391 0.789 -23.584 1.00 54.19 138 GLY A C 1
ATOM 1060 O O . GLY A 1 138 ? 5.446 0.780 -24.804 1.00 54.19 138 GLY A O 1
ATOM 1061 N N . VAL A 1 139 ? 6.083 1.671 -22.855 1.00 56.28 139 VAL A N 1
ATOM 1062 C CA . VAL A 1 139 ? 6.758 2.866 -23.378 1.00 56.28 139 VAL A CA 1
ATOM 1063 C C . VAL A 1 139 ? 7.732 2.572 -24.526 1.00 56.28 139 VAL A C 1
ATOM 1065 O O . VAL A 1 139 ? 7.760 3.317 -25.497 1.00 56.28 139 VAL A O 1
ATOM 1068 N N . MET A 1 140 ? 8.526 1.497 -24.461 1.00 53.53 140 MET A N 1
ATOM 1069 C CA . MET A 1 140 ? 9.499 1.216 -25.533 1.00 53.53 140 MET A CA 1
ATOM 1070 C C . MET A 1 140 ? 8.858 0.554 -26.755 1.00 53.53 140 MET A C 1
ATOM 1072 O O . MET A 1 140 ? 9.291 0.800 -27.875 1.00 53.53 140 MET A O 1
ATOM 1076 N N . ALA A 1 141 ? 7.824 -0.263 -26.551 1.00 55.94 141 ALA A N 1
ATOM 1077 C CA . ALA A 1 141 ? 7.073 -0.893 -27.636 1.00 55.94 141 ALA A CA 1
ATOM 1078 C C . ALA A 1 141 ? 6.194 0.136 -28.368 1.00 55.94 141 ALA A C 1
ATOM 1080 O O . ALA A 1 141 ? 6.229 0.218 -29.590 1.00 55.94 141 ALA A O 1
ATOM 1081 N N . GLU A 1 142 ? 5.497 0.990 -27.617 1.00 57.69 142 GLU A N 1
ATOM 1082 C CA . GLU A 1 142 ? 4.658 2.079 -28.132 1.00 57.69 142 GLU A CA 1
ATOM 1083 C C . GLU A 1 142 ? 5.467 3.093 -28.958 1.00 57.69 142 GLU A C 1
ATOM 1085 O O . GLU A 1 142 ? 4.999 3.548 -29.999 1.00 57.69 142 GLU A O 1
ATOM 1090 N N . CYS A 1 143 ? 6.707 3.399 -28.553 1.00 57.16 143 CYS A N 1
ATOM 1091 C CA . CYS A 1 143 ? 7.614 4.259 -29.322 1.00 57.16 143 CYS A CA 1
ATOM 1092 C C . CYS A 1 143 ? 8.147 3.612 -30.615 1.00 57.16 143 CYS A C 1
ATOM 1094 O O . CYS A 1 143 ? 8.575 4.333 -31.513 1.00 57.16 143 CYS A O 1
ATOM 1096 N N . MET A 1 144 ? 8.142 2.278 -30.717 1.00 61.09 144 MET A N 1
ATOM 1097 C CA . MET A 1 144 ? 8.698 1.513 -31.847 1.00 61.09 144 MET A CA 1
ATOM 1098 C C . MET A 1 144 ? 7.620 1.063 -32.853 1.00 61.09 144 MET A C 1
ATOM 1100 O O . MET A 1 144 ? 7.928 0.345 -33.805 1.00 61.09 144 MET A O 1
ATOM 1104 N N . GLY A 1 145 ? 6.370 1.500 -32.663 1.00 51.88 145 GLY A N 1
ATOM 1105 C CA . GLY A 1 145 ? 5.245 1.225 -33.560 1.00 51.88 145 GLY A CA 1
ATOM 1106 C C . GLY A 1 145 ? 4.464 -0.050 -33.224 1.00 51.88 145 GLY A C 1
ATOM 1107 O O . GLY A 1 145 ? 4.908 -0.897 -32.450 1.00 51.88 145 GLY A O 1
ATOM 1108 N N . SER A 1 146 ? 3.278 -0.185 -33.828 1.00 57.94 146 SER A N 1
ATOM 1109 C CA . SER A 1 146 ? 2.306 -1.265 -33.569 1.00 57.94 146 SER A CA 1
ATOM 1110 C C . SER A 1 146 ? 2.834 -2.678 -33.824 1.00 57.94 146 SER A C 1
ATOM 1112 O O . SER A 1 146 ? 2.300 -3.636 -33.270 1.00 57.94 146 SER A O 1
ATOM 1114 N N . ASP A 1 147 ? 3.890 -2.806 -34.625 1.00 64.50 147 ASP A N 1
ATOM 1115 C CA . ASP A 1 147 ? 4.473 -4.095 -35.006 1.00 64.50 147 ASP A CA 1
ATOM 1116 C C . ASP A 1 147 ? 5.490 -4.615 -33.975 1.00 64.50 147 ASP A C 1
ATOM 1118 O O . ASP A 1 147 ? 5.887 -5.783 -34.001 1.00 64.50 147 ASP A O 1
ATOM 1122 N N . THR A 1 148 ? 5.909 -3.770 -33.028 1.00 61.50 148 THR A N 1
ATOM 1123 C CA . THR A 1 148 ? 6.905 -4.129 -32.017 1.00 61.50 148 THR A CA 1
ATOM 1124 C C . THR A 1 148 ? 6.224 -4.507 -30.707 1.00 61.50 148 THR A C 1
ATOM 1126 O O . THR A 1 148 ? 5.755 -3.658 -29.955 1.00 61.50 148 THR A O 1
ATOM 1129 N N . THR A 1 149 ? 6.213 -5.798 -30.369 1.00 70.19 149 THR A N 1
ATOM 1130 C CA . THR A 1 149 ? 5.691 -6.250 -29.069 1.00 70.19 149 THR A CA 1
ATOM 1131 C C . THR A 1 149 ? 6.741 -6.129 -27.962 1.00 70.19 149 THR A C 1
ATOM 1133 O O . THR A 1 149 ? 7.938 -6.341 -28.174 1.00 70.19 149 THR A O 1
ATOM 1136 N N . ALA A 1 150 ? 6.297 -5.884 -26.724 1.00 63.84 150 ALA A N 1
ATOM 1137 C CA . ALA A 1 150 ? 7.184 -5.875 -25.556 1.00 63.84 150 ALA A CA 1
ATOM 1138 C C . ALA A 1 150 ? 7.950 -7.205 -25.380 1.00 63.84 150 ALA A C 1
ATOM 1140 O O . ALA A 1 150 ? 9.077 -7.217 -24.888 1.00 63.84 150 ALA A O 1
ATOM 1141 N N . SER A 1 151 ? 7.367 -8.331 -25.810 1.00 67.69 151 SER A N 1
ATOM 1142 C CA . SER A 1 151 ? 8.027 -9.643 -25.814 1.00 67.69 151 SER A CA 1
ATOM 1143 C C . SER A 1 151 ? 9.173 -9.727 -26.823 1.00 67.69 151 SER A C 1
ATOM 1145 O O . SER A 1 151 ? 10.223 -10.266 -26.479 1.00 67.69 151 SER A O 1
ATOM 1147 N N . ALA A 1 152 ? 9.006 -9.165 -28.024 1.00 65.81 152 ALA A N 1
ATOM 1148 C CA . ALA A 1 152 ? 10.059 -9.119 -29.038 1.00 65.81 152 ALA A CA 1
ATOM 1149 C C . ALA A 1 152 ? 11.255 -8.275 -28.567 1.00 65.81 152 ALA A C 1
ATOM 1151 O O . ALA A 1 152 ? 12.396 -8.732 -28.634 1.00 65.81 152 ALA A O 1
ATOM 1152 N N . LEU A 1 153 ? 10.992 -7.104 -27.973 1.00 67.12 153 LEU A N 1
ATOM 1153 C CA . LEU A 1 153 ? 12.038 -6.264 -27.377 1.00 67.12 153 LEU A CA 1
ATOM 1154 C C . LEU A 1 153 ? 12.767 -6.984 -26.241 1.00 67.12 153 LEU A C 1
ATOM 1156 O O . LEU A 1 153 ? 13.997 -7.037 -26.225 1.00 67.12 153 LEU A O 1
ATOM 1160 N N . ARG A 1 154 ? 12.023 -7.602 -25.313 1.00 67.62 154 ARG A N 1
ATOM 1161 C CA . ARG A 1 154 ? 12.623 -8.411 -24.243 1.00 67.62 154 ARG A CA 1
ATOM 1162 C C . ARG A 1 154 ? 13.519 -9.502 -24.809 1.00 67.62 154 ARG A C 1
ATOM 1164 O O . ARG A 1 154 ? 14.623 -9.677 -24.302 1.00 67.62 154 ARG A O 1
ATOM 1171 N N . TRP A 1 155 ? 13.076 -10.218 -25.840 1.00 72.31 155 TRP A N 1
ATOM 1172 C CA . TRP A 1 155 ? 13.859 -11.283 -26.461 1.00 72.31 155 TRP A CA 1
ATOM 1173 C C . TRP A 1 155 ? 15.155 -10.746 -27.082 1.00 72.31 155 TRP A C 1
ATOM 1175 O O . TRP A 1 155 ? 16.228 -11.278 -26.802 1.00 72.31 155 TRP A O 1
ATOM 1185 N N . GLN A 1 156 ? 15.085 -9.632 -27.813 1.00 68.00 156 GLN A N 1
ATOM 1186 C CA . GLN A 1 156 ? 16.240 -9.009 -28.463 1.00 68.00 156 GLN A CA 1
ATOM 1187 C C . GLN A 1 156 ? 17.345 -8.607 -27.470 1.00 68.00 156 GLN A C 1
ATOM 1189 O O . GLN A 1 156 ? 18.526 -8.884 -27.701 1.00 68.00 156 GLN A O 1
ATOM 1194 N N . PHE A 1 157 ? 16.975 -8.032 -26.322 1.00 67.06 157 PHE A N 1
ATOM 1195 C CA . PHE A 1 157 ? 17.936 -7.723 -25.258 1.00 67.06 157 PHE A CA 1
ATOM 1196 C C . PHE A 1 157 ? 18.389 -8.973 -24.495 1.00 67.06 157 PHE A C 1
ATOM 1198 O O . PHE A 1 157 ? 19.581 -9.148 -24.236 1.00 67.06 157 PHE A O 1
ATOM 1205 N N . SER A 1 158 ? 17.463 -9.877 -24.171 1.00 71.75 158 SER A N 1
ATOM 1206 C CA . SER A 1 158 ? 17.748 -11.062 -23.354 1.00 71.75 158 SER A CA 1
ATOM 1207 C C . SER A 1 158 ? 18.721 -12.020 -24.030 1.00 71.75 158 SER A C 1
ATOM 1209 O O . SER A 1 158 ? 19.588 -12.564 -23.355 1.00 71.75 158 SER A O 1
ATOM 1211 N N . VAL A 1 159 ? 18.622 -12.221 -25.346 1.00 68.56 159 VAL A N 1
ATOM 1212 C CA . VAL A 1 159 ? 19.515 -13.131 -26.083 1.00 68.56 159 VAL A CA 1
ATOM 1213 C C . VAL A 1 159 ? 20.966 -12.653 -26.003 1.00 68.56 159 VAL A C 1
ATOM 1215 O O . VAL A 1 159 ? 21.861 -13.420 -25.639 1.00 68.56 159 VAL A O 1
ATOM 1218 N N . THR A 1 160 ? 21.194 -11.367 -26.269 1.00 65.56 160 THR A N 1
ATOM 1219 C CA . THR A 1 160 ? 22.536 -10.772 -26.246 1.00 65.56 160 THR A CA 1
ATOM 1220 C C . THR A 1 160 ? 23.103 -10.737 -24.827 1.00 65.56 160 THR A C 1
ATOM 1222 O O . THR A 1 160 ? 24.243 -11.145 -24.601 1.00 65.56 160 THR A O 1
ATOM 1225 N N . LEU A 1 161 ? 22.295 -10.323 -23.845 1.00 67.50 161 LEU A N 1
ATOM 1226 C CA . LEU A 1 161 ? 22.711 -10.254 -22.443 1.00 67.50 161 LEU A CA 1
ATOM 1227 C C . LEU A 1 161 ? 22.981 -11.639 -21.849 1.00 67.50 161 LEU A C 1
ATOM 1229 O O . LEU A 1 161 ? 23.975 -11.809 -21.150 1.00 67.50 161 LEU A O 1
ATOM 1233 N N . LYS A 1 162 ? 22.159 -12.647 -22.162 1.00 73.88 162 LYS A N 1
ATOM 1234 C CA . LYS A 1 162 ? 22.351 -14.028 -21.693 1.00 73.88 162 LYS A CA 1
ATOM 1235 C C . LYS A 1 162 ? 23.620 -14.647 -22.275 1.00 73.88 162 LYS A C 1
ATOM 1237 O O . LYS A 1 162 ? 24.374 -15.283 -21.543 1.00 73.88 162 LYS A O 1
ATOM 1242 N N . SER A 1 163 ? 23.881 -14.423 -23.563 1.00 72.81 163 SER A N 1
ATOM 1243 C CA . SER A 1 163 ? 25.120 -14.862 -24.216 1.00 72.81 163 SER A CA 1
ATOM 1244 C C . SER A 1 163 ? 26.353 -14.212 -23.579 1.00 72.81 163 SER A C 1
ATOM 1246 O O . SER A 1 163 ? 27.317 -14.897 -23.238 1.00 72.81 163 SER A O 1
ATOM 1248 N N . ASN A 1 164 ? 26.306 -12.903 -23.326 1.00 72.56 164 ASN A N 1
ATOM 1249 C CA . ASN A 1 164 ? 27.409 -12.188 -22.685 1.00 72.56 164 ASN A CA 1
ATOM 1250 C C . ASN A 1 164 ? 27.597 -12.599 -21.215 1.00 72.56 164 ASN A C 1
ATOM 1252 O O . ASN A 1 164 ? 28.729 -12.812 -20.788 1.00 72.56 164 ASN A O 1
ATOM 1256 N N . ALA A 1 165 ? 26.516 -12.798 -20.457 1.00 71.69 165 ALA A N 1
ATOM 1257 C CA . ALA A 1 165 ? 26.574 -13.284 -19.078 1.00 71.69 165 ALA A CA 1
ATOM 1258 C C . ALA A 1 165 ? 27.191 -14.689 -18.987 1.00 71.69 165 ALA A C 1
ATOM 1260 O O . ALA A 1 165 ? 28.013 -14.945 -18.110 1.00 71.69 165 ALA A O 1
ATOM 1261 N N . ALA A 1 166 ? 26.861 -15.586 -19.922 1.00 77.25 166 ALA A N 1
ATOM 1262 C CA . ALA A 1 166 ? 27.487 -16.905 -20.002 1.00 77.25 166 ALA A CA 1
ATOM 1263 C C . ALA A 1 166 ? 28.997 -16.806 -20.277 1.00 77.25 166 ALA A C 1
ATOM 1265 O O . ALA A 1 166 ? 29.782 -17.498 -19.633 1.00 77.25 166 ALA A O 1
ATOM 1266 N N . LYS A 1 167 ? 29.423 -15.904 -21.172 1.00 74.31 167 LYS A N 1
ATOM 1267 C CA . LYS A 1 167 ? 30.851 -15.652 -21.436 1.00 74.31 167 LYS A CA 1
ATOM 1268 C C . LYS A 1 167 ? 31.584 -15.137 -20.200 1.00 74.31 167 LYS A C 1
ATOM 1270 O O . LYS A 1 167 ? 32.665 -15.632 -19.906 1.00 74.31 167 LYS A O 1
ATOM 1275 N N . ILE A 1 168 ? 30.981 -14.205 -19.461 1.00 72.75 168 ILE A N 1
ATOM 1276 C CA . ILE A 1 168 ? 31.538 -13.668 -18.211 1.00 72.75 168 ILE A CA 1
ATOM 1277 C C . ILE A 1 168 ? 31.665 -14.774 -17.158 1.00 72.75 168 ILE A C 1
ATOM 1279 O O . ILE A 1 168 ? 32.728 -14.945 -16.565 1.00 72.75 168 ILE A O 1
ATOM 1283 N N . ASN A 1 169 ? 30.619 -15.578 -16.965 1.00 76.25 169 ASN A N 1
ATOM 1284 C CA . ASN A 1 169 ? 30.637 -16.670 -15.991 1.00 76.25 169 ASN A CA 1
ATOM 1285 C C . ASN A 1 169 ? 31.673 -17.748 -16.345 1.00 76.25 169 ASN A C 1
ATOM 1287 O O . ASN A 1 169 ? 32.397 -18.204 -15.464 1.00 76.25 169 ASN A O 1
ATOM 1291 N N . ASN A 1 170 ? 31.799 -18.106 -17.625 1.00 77.25 170 ASN A N 1
ATOM 1292 C CA . ASN A 1 170 ? 32.798 -19.071 -18.089 1.00 77.25 170 ASN A CA 1
ATOM 1293 C C . ASN A 1 170 ? 34.228 -18.527 -17.968 1.00 77.25 170 ASN A C 1
ATOM 1295 O O . ASN A 1 170 ? 35.134 -19.268 -17.600 1.00 77.25 170 ASN A O 1
ATOM 1299 N N . ALA A 1 171 ? 34.442 -17.236 -18.237 1.00 73.00 171 ALA A N 1
ATOM 1300 C CA . ALA A 1 171 ? 35.737 -16.589 -18.051 1.00 73.00 171 ALA A CA 1
ATOM 1301 C C . ALA A 1 171 ? 36.149 -16.569 -16.578 1.00 73.00 171 ALA A C 1
ATOM 1303 O O . ALA A 1 171 ? 37.267 -16.961 -16.250 1.00 73.00 171 ALA A O 1
ATOM 1304 N N . ARG A 1 172 ? 35.210 -16.220 -15.691 1.00 73.69 172 ARG A N 1
ATOM 1305 C CA . ARG A 1 172 ? 35.404 -16.266 -14.241 1.00 73.69 172 ARG A CA 1
ATOM 1306 C C . ARG A 1 172 ? 35.723 -17.680 -13.756 1.00 73.69 172 ARG A C 1
ATOM 1308 O O . ARG A 1 172 ? 36.647 -17.850 -12.969 1.00 73.69 172 ARG A O 1
ATOM 1315 N N . ALA A 1 173 ? 34.997 -18.689 -14.241 1.00 75.19 173 ALA A N 1
ATOM 1316 C CA . ALA A 1 173 ? 35.253 -20.092 -13.910 1.00 75.19 173 ALA A CA 1
ATOM 1317 C C . ALA A 1 173 ? 36.626 -20.574 -14.414 1.00 75.19 173 ALA A C 1
ATOM 1319 O O . ALA A 1 173 ? 37.265 -21.396 -13.766 1.00 75.19 173 ALA A O 1
ATOM 1320 N N . ALA A 1 174 ? 37.104 -20.028 -15.534 1.00 77.50 174 ALA A N 1
ATOM 1321 C CA . ALA A 1 174 ? 38.426 -20.299 -16.092 1.00 77.50 174 ALA A CA 1
ATOM 1322 C C . ALA A 1 174 ? 39.553 -19.436 -15.484 1.00 77.50 174 ALA A C 1
ATOM 1324 O O . ALA A 1 174 ? 40.672 -19.473 -15.992 1.00 77.50 174 ALA A O 1
ATOM 1325 N N . GLY A 1 175 ? 39.273 -18.632 -14.449 1.00 75.44 175 GLY A N 1
ATOM 1326 C CA . GLY A 1 175 ? 40.254 -17.746 -13.810 1.00 75.44 175 GLY A CA 1
ATOM 1327 C C . GLY A 1 175 ? 40.737 -16.587 -14.692 1.00 75.44 175 GLY A C 1
ATOM 1328 O O . GLY A 1 175 ? 41.776 -15.998 -14.410 1.00 75.44 175 GLY A O 1
ATOM 1329 N N . LYS A 1 176 ? 40.012 -16.270 -15.771 1.00 73.62 176 LYS A N 1
ATOM 1330 C CA . LYS A 1 176 ? 40.346 -15.192 -16.709 1.00 73.62 176 LYS A CA 1
ATOM 1331 C C . LYS A 1 176 ? 39.710 -13.878 -16.266 1.00 73.62 176 LYS A C 1
ATOM 1333 O O . LYS A 1 176 ? 38.567 -13.856 -15.803 1.00 73.62 176 LYS A O 1
ATOM 1338 N N . ASP A 1 177 ? 40.437 -12.782 -16.456 1.00 70.12 177 ASP A N 1
ATOM 1339 C CA . ASP A 1 177 ? 39.920 -11.442 -16.196 1.00 70.12 177 ASP A CA 1
ATOM 1340 C C . ASP A 1 177 ? 38.790 -11.117 -17.188 1.00 70.12 177 ASP A C 1
ATOM 1342 O O . ASP A 1 177 ? 38.901 -11.305 -18.401 1.00 70.12 177 ASP A O 1
ATOM 1346 N N . CYS A 1 178 ? 37.652 -10.675 -16.658 1.00 63.97 178 CYS A N 1
ATOM 1347 C CA . CYS A 1 178 ? 36.441 -10.453 -17.444 1.00 63.97 178 CYS A CA 1
ATOM 1348 C C . CYS A 1 178 ? 36.520 -9.186 -18.308 1.00 63.97 178 CYS A C 1
ATOM 1350 O O . CYS A 1 178 ? 35.715 -9.044 -19.229 1.00 63.97 178 CYS A O 1
ATOM 1352 N N . LYS A 1 179 ? 37.483 -8.289 -18.042 1.00 66.19 179 LYS A N 1
ATOM 1353 C CA . LYS A 1 179 ? 37.723 -7.083 -18.853 1.00 66.19 179 LYS A CA 1
ATOM 1354 C C . LYS A 1 179 ? 38.272 -7.395 -20.253 1.00 66.19 179 LYS A C 1
ATOM 1356 O O . LYS A 1 179 ? 38.111 -6.591 -21.164 1.00 66.19 179 LYS A O 1
ATOM 1361 N N . ASP A 1 180 ? 38.865 -8.577 -20.427 1.00 63.66 180 ASP A N 1
ATOM 1362 C CA . ASP A 1 180 ? 39.521 -9.003 -21.670 1.00 63.66 180 ASP A CA 1
ATOM 1363 C C . ASP A 1 180 ? 38.579 -9.795 -22.598 1.00 63.66 180 ASP A C 1
ATOM 1365 O O . ASP A 1 180 ? 38.995 -10.379 -23.600 1.00 63.66 180 ASP A O 1
ATOM 1369 N N . LEU A 1 181 ? 37.286 -9.862 -22.269 1.00 64.06 181 LEU A N 1
ATOM 1370 C CA . LEU A 1 181 ? 36.292 -10.554 -23.084 1.00 64.06 181 LEU A CA 1
ATOM 1371 C C . LEU A 1 181 ? 35.817 -9.653 -24.221 1.00 64.06 181 LEU A C 1
ATOM 1373 O O . LEU A 1 181 ? 35.410 -8.531 -23.978 1.00 64.06 181 LEU A O 1
ATOM 1377 N N . PHE A 1 182 ? 35.789 -10.139 -25.462 1.00 58.69 182 PHE A N 1
ATOM 1378 C CA . PHE A 1 182 ? 35.321 -9.357 -26.613 1.00 58.69 182 PHE A CA 1
ATOM 1379 C C . PHE A 1 182 ? 33.896 -9.761 -27.028 1.00 58.69 182 PHE A C 1
ATOM 1381 O O . PHE A 1 182 ? 33.526 -10.942 -27.039 1.00 58.69 182 PHE A O 1
ATOM 1388 N N . THR A 1 183 ? 33.073 -8.781 -27.406 1.00 54.94 183 THR A N 1
ATOM 1389 C CA . THR A 1 183 ? 31.820 -9.039 -28.131 1.00 54.94 183 THR A 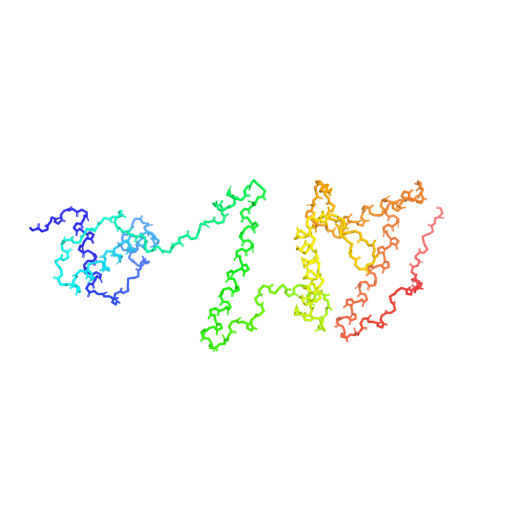CA 1
ATOM 1390 C C . THR A 1 183 ? 32.137 -9.414 -29.583 1.00 54.94 183 THR A C 1
ATOM 1392 O O . THR A 1 183 ? 33.202 -9.077 -30.098 1.00 54.94 183 THR A O 1
ATOM 1395 N N . GLY A 1 184 ? 31.236 -10.153 -30.245 1.00 48.12 184 GLY A N 1
ATOM 1396 C CA . GLY A 1 184 ? 31.452 -10.867 -31.522 1.00 48.12 184 GLY A CA 1
ATOM 1397 C C . GLY A 1 184 ? 31.789 -10.034 -32.772 1.00 48.12 184 GLY A C 1
ATOM 1398 O O . GLY A 1 184 ? 31.576 -10.509 -33.880 1.00 48.12 184 GLY A O 1
ATOM 1399 N N . LYS A 1 185 ? 32.301 -8.812 -32.613 1.00 43.25 185 LYS A N 1
ATOM 1400 C CA . LYS A 1 185 ? 32.893 -7.967 -33.661 1.00 43.25 185 LYS A CA 1
ATOM 1401 C C . LYS A 1 185 ? 34.263 -7.394 -33.252 1.00 43.25 185 LYS A C 1
ATOM 1403 O O . LYS A 1 185 ? 34.633 -6.318 -33.703 1.00 43.25 185 LYS A O 1
ATOM 1408 N N . GLY A 1 186 ? 34.994 -8.069 -32.360 1.00 46.22 186 GLY A N 1
ATOM 1409 C CA . GLY A 1 186 ? 36.337 -7.640 -31.940 1.00 46.22 186 GLY A CA 1
ATOM 1410 C C . GLY A 1 186 ? 36.364 -6.386 -31.056 1.00 46.22 186 GLY A C 1
ATOM 1411 O O . GLY A 1 186 ? 37.410 -5.767 -30.909 1.00 46.22 186 GLY A O 1
ATOM 1412 N N . GLN A 1 187 ? 35.232 -6.005 -30.457 1.00 49.03 187 GLN A N 1
ATOM 1413 C CA . GLN A 1 187 ? 35.143 -4.882 -29.517 1.00 49.03 187 GLN A CA 1
ATOM 1414 C C . GLN A 1 187 ? 35.206 -5.422 -28.077 1.00 49.03 187 GLN A C 1
ATOM 1416 O O . GLN A 1 187 ? 34.415 -6.322 -27.759 1.00 49.03 187 GLN A O 1
ATOM 1421 N N . PRO A 1 188 ? 36.123 -4.936 -27.217 1.00 47.00 188 PRO A N 1
ATOM 1422 C CA . PRO A 1 188 ? 36.231 -5.410 -25.838 1.00 47.00 188 PRO A CA 1
ATOM 1423 C C . PRO A 1 188 ? 34.936 -5.127 -25.062 1.00 47.00 188 PRO A C 1
ATOM 1425 O O . PRO A 1 188 ? 34.231 -4.157 -25.338 1.00 47.00 188 PRO A O 1
ATOM 1428 N N . LEU A 1 189 ? 34.602 -5.976 -24.088 1.00 48.88 189 LEU A N 1
ATOM 1429 C CA . LEU A 1 189 ? 33.576 -5.735 -23.072 1.00 48.88 189 LEU A CA 1
ATOM 1430 C C . LEU A 1 189 ? 34.128 -4.690 -22.108 1.00 48.88 189 LEU A C 1
ATOM 1432 O O . LEU A 1 189 ? 34.491 -4.972 -20.970 1.00 48.88 189 LEU A O 1
ATOM 1436 N N . VAL A 1 190 ? 34.216 -3.458 -22.593 1.00 43.31 190 VAL A N 1
ATOM 1437 C CA . VAL A 1 190 ? 34.583 -2.320 -21.768 1.00 43.31 190 VAL A CA 1
ATOM 1438 C C . VAL A 1 190 ? 33.381 -2.022 -20.873 1.00 43.31 190 VAL A C 1
ATOM 1440 O O . VAL A 1 190 ? 32.459 -1.309 -21.263 1.00 43.31 190 VAL A O 1
ATOM 1443 N N . PHE A 1 191 ? 33.380 -2.556 -19.650 1.00 44.62 191 PHE A N 1
ATOM 1444 C CA . PHE A 1 191 ? 32.756 -1.836 -18.543 1.00 44.62 191 PHE A CA 1
ATOM 1445 C C . PHE A 1 191 ? 33.657 -0.636 -18.288 1.00 44.62 191 PHE A C 1
ATOM 1447 O O . PHE A 1 191 ? 34.621 -0.717 -17.533 1.00 44.62 191 PHE A O 1
ATOM 1454 N N . SER A 1 192 ? 33.414 0.448 -19.023 1.00 37.50 192 SER A N 1
ATOM 1455 C CA . SER A 1 192 ? 34.150 1.689 -18.832 1.00 37.50 192 SER A CA 1
ATOM 1456 C C . SER A 1 192 ? 33.917 2.126 -17.389 1.00 37.50 192 SER A C 1
ATOM 1458 O O . SER A 1 192 ? 32.826 2.520 -16.988 1.00 37.50 192 SER A O 1
ATOM 1460 N N . GLN A 1 193 ? 34.975 1.987 -16.598 1.00 35.81 193 GLN A N 1
ATOM 1461 C CA . GLN A 1 193 ? 35.081 2.421 -15.214 1.00 35.81 193 GLN A CA 1
ATOM 1462 C C . GLN A 1 193 ? 35.375 3.928 -15.134 1.00 35.81 193 GLN A C 1
ATOM 1464 O O . GLN A 1 193 ? 35.869 4.416 -14.126 1.00 35.81 193 GLN A O 1
ATOM 1469 N N . THR A 1 194 ? 35.059 4.678 -16.192 1.00 33.38 194 THR A N 1
ATOM 1470 C CA . THR A 1 194 ? 34.911 6.131 -16.143 1.00 33.38 194 THR A CA 1
ATOM 1471 C C . THR A 1 194 ? 33.427 6.435 -16.003 1.00 33.38 194 THR A C 1
ATOM 1473 O O . THR A 1 194 ? 32.757 6.829 -16.954 1.00 33.38 194 THR A O 1
ATOM 1476 N N . LEU A 1 195 ? 32.916 6.253 -14.784 1.00 36.34 195 LEU A N 1
ATOM 1477 C CA . LEU A 1 195 ? 31.849 7.116 -14.293 1.00 36.34 195 LEU A CA 1
ATOM 1478 C C . LEU A 1 195 ? 32.456 8.516 -14.211 1.00 36.34 195 LEU A C 1
ATOM 1480 O O . LEU A 1 195 ? 33.022 8.896 -13.191 1.00 36.34 195 LEU A O 1
ATOM 1484 N N . HIS A 1 196 ? 32.391 9.264 -15.311 1.00 32.81 196 HIS A N 1
ATOM 1485 C CA . HIS A 1 196 ? 32.412 10.705 -15.169 1.00 32.81 196 HIS A CA 1
ATOM 1486 C C . HIS A 1 196 ? 31.139 11.044 -14.395 1.00 32.81 196 HIS A C 1
ATOM 1488 O O . HIS A 1 196 ? 30.031 10.688 -14.807 1.00 32.81 196 HIS A O 1
ATOM 1494 N N . GLU A 1 197 ? 31.320 11.631 -13.219 1.00 37.53 197 GLU A N 1
ATOM 1495 C CA . GLU A 1 197 ? 30.248 12.218 -12.434 1.00 37.53 197 GLU A CA 1
ATOM 1496 C C . GLU A 1 197 ? 29.349 13.058 -13.351 1.00 37.53 197 GLU A C 1
ATOM 1498 O O . GLU A 1 197 ? 29.835 13.766 -14.237 1.00 37.53 197 GLU A O 1
ATOM 1503 N N . SER A 1 198 ? 28.039 12.963 -13.107 1.00 38.78 198 SER A N 1
ATOM 1504 C CA . SER A 1 198 ? 26.911 13.520 -13.869 1.00 38.78 198 SER A CA 1
ATOM 1505 C C . SER A 1 198 ? 26.322 12.616 -14.966 1.00 38.78 198 SER A C 1
ATOM 1507 O O . SER A 1 198 ? 26.589 12.728 -16.156 1.00 38.78 198 SER A O 1
ATOM 1509 N N . LEU A 1 199 ? 25.355 11.786 -14.566 1.00 29.78 199 LEU A N 1
ATOM 1510 C CA . LEU A 1 199 ? 24.164 11.624 -15.398 1.00 29.78 199 LEU A CA 1
ATOM 1511 C C . LEU A 1 199 ? 23.173 12.713 -14.969 1.00 29.78 199 LEU A C 1
ATOM 1513 O O . LEU A 1 199 ? 22.499 12.540 -13.950 1.00 29.78 199 LEU A O 1
ATOM 1517 N N . PRO A 1 200 ? 23.078 13.850 -15.679 1.00 37.25 200 PRO A N 1
ATOM 1518 C CA . PRO A 1 200 ? 21.981 14.768 -15.451 1.00 37.25 200 PRO A CA 1
ATOM 1519 C C . PRO A 1 200 ? 20.691 14.084 -15.903 1.00 37.25 200 PRO A C 1
ATOM 1521 O O . PRO A 1 200 ? 20.629 13.422 -16.941 1.00 37.25 200 PRO A O 1
ATOM 1524 N N . THR A 1 201 ? 19.628 14.260 -15.126 1.00 34.91 201 THR A N 1
ATOM 1525 C CA . THR A 1 201 ? 18.267 14.043 -15.607 1.00 34.91 201 THR A CA 1
ATOM 1526 C C . THR A 1 201 ? 18.089 14.846 -16.890 1.00 34.91 201 THR A C 1
ATOM 1528 O O . THR A 1 201 ? 18.037 16.074 -16.847 1.00 34.91 201 THR A O 1
ATOM 1531 N N . PHE A 1 202 ? 18.007 14.168 -18.034 1.00 30.59 202 PHE A N 1
ATOM 1532 C CA . PHE A 1 202 ? 17.716 14.796 -19.320 1.00 30.59 202 PHE A CA 1
ATOM 1533 C C . PHE A 1 202 ? 16.222 15.151 -19.378 1.00 30.59 202 PHE A C 1
ATOM 1535 O O . PHE A 1 202 ? 15.432 14.568 -20.111 1.00 30.59 202 PHE A O 1
ATOM 1542 N N . SER A 1 203 ? 15.818 16.127 -18.569 1.00 37.38 203 SER A N 1
ATOM 1543 C CA . SER A 1 203 ? 14.686 16.993 -18.879 1.00 37.38 203 SER A CA 1
ATOM 1544 C C . SER A 1 203 ? 15.235 18.211 -19.609 1.00 37.38 203 SER A C 1
ATOM 1546 O O . SER A 1 203 ? 15.096 19.344 -19.147 1.00 37.38 203 SER A O 1
ATOM 1548 N N . VAL A 1 204 ? 15.928 17.990 -20.725 1.00 34.38 204 VAL A N 1
ATOM 1549 C CA . VAL A 1 204 ? 16.270 19.119 -21.574 1.00 34.38 204 VAL A CA 1
ATOM 1550 C C . VAL A 1 204 ? 15.000 19.457 -22.325 1.00 34.38 204 VAL A C 1
ATOM 1552 O O . VAL A 1 204 ? 14.524 18.691 -23.164 1.00 34.38 204 VAL A O 1
ATOM 1555 N N . SER A 1 205 ? 14.390 20.581 -21.952 1.00 40.94 205 SER A N 1
ATOM 1556 C CA . SER A 1 205 ? 13.331 21.145 -22.772 1.00 40.94 205 SER A CA 1
ATOM 1557 C C . SER A 1 205 ? 13.906 21.288 -24.184 1.00 40.94 205 SER A C 1
ATOM 1559 O O . SER A 1 205 ? 15.003 21.820 -24.342 1.00 40.94 205 SER A O 1
ATOM 1561 N N . ILE A 1 206 ? 13.198 20.783 -25.198 1.00 46.53 206 ILE A N 1
ATOM 1562 C CA . ILE A 1 206 ? 13.592 20.852 -26.618 1.00 46.53 206 ILE A CA 1
ATOM 1563 C C . ILE A 1 206 ? 14.153 22.241 -27.025 1.00 46.53 206 ILE A C 1
ATOM 1565 O O . ILE A 1 206 ? 15.071 22.273 -27.842 1.00 46.53 206 ILE A O 1
ATOM 1569 N N . PRO A 1 207 ? 13.708 23.377 -26.440 1.00 49.94 207 PRO A N 1
ATOM 1570 C CA . PRO A 1 207 ? 14.358 24.672 -26.641 1.00 49.94 207 PRO A CA 1
ATOM 1571 C C . PRO A 1 207 ? 15.863 24.741 -26.315 1.00 49.94 207 PRO A C 1
ATOM 1573 O O . PRO A 1 207 ? 16.595 25.384 -27.056 1.00 49.94 207 PRO A O 1
ATOM 1576 N N . GLN A 1 208 ? 16.350 24.093 -25.252 1.00 47.81 208 GLN A N 1
ATOM 1577 C CA . GLN A 1 208 ? 17.702 24.330 -24.723 1.00 47.81 208 GLN A CA 1
ATOM 1578 C C . GLN A 1 208 ? 18.802 23.616 -25.529 1.00 47.81 208 GLN A C 1
ATOM 1580 O O . GLN A 1 208 ? 19.784 24.259 -25.884 1.00 47.81 208 GLN A O 1
ATOM 1585 N N . VAL A 1 209 ? 18.600 22.345 -25.929 1.00 54.91 209 VAL A N 1
ATOM 1586 C CA . VAL A 1 209 ? 19.559 21.602 -26.791 1.00 54.91 209 VAL A CA 1
ATOM 1587 C C . VAL A 1 209 ? 19.871 22.387 -28.068 1.00 54.91 209 VAL A C 1
ATOM 1589 O O . VAL A 1 209 ? 20.980 22.366 -28.586 1.00 54.91 209 VAL A O 1
ATOM 1592 N N . ILE A 1 210 ? 18.867 23.086 -28.589 1.00 52.19 210 ILE A N 1
ATOM 1593 C CA . ILE A 1 210 ? 18.917 23.749 -29.890 1.00 52.19 210 ILE A CA 1
ATOM 1594 C C . ILE A 1 210 ? 19.539 25.142 -29.766 1.00 52.19 210 ILE A C 1
ATOM 1596 O O . ILE A 1 210 ? 20.180 25.616 -30.706 1.00 52.19 210 ILE A O 1
ATOM 1600 N N . VAL A 1 211 ? 19.414 25.775 -28.596 1.00 57.47 211 VAL A N 1
ATOM 1601 C CA . VAL A 1 211 ? 20.155 26.998 -28.277 1.00 57.47 211 VAL A CA 1
ATOM 1602 C C . VAL A 1 211 ? 21.649 26.716 -28.191 1.00 57.47 211 VAL A C 1
ATOM 1604 O O . VAL A 1 211 ? 22.433 27.424 -28.827 1.00 57.47 211 VAL A O 1
ATOM 1607 N N . ASP A 1 212 ? 22.015 25.636 -27.506 1.00 60.09 212 ASP A N 1
ATOM 1608 C CA . ASP A 1 212 ? 23.408 25.241 -27.321 1.00 60.09 212 ASP A CA 1
ATOM 1609 C C . ASP A 1 212 ? 24.038 24.835 -28.666 1.00 60.09 212 ASP A C 1
ATOM 1611 O O . ASP A 1 212 ? 25.065 25.399 -29.055 1.00 60.09 212 ASP A O 1
ATOM 1615 N N . LEU A 1 213 ? 23.348 24.000 -29.457 1.00 62.56 213 LEU A N 1
ATOM 1616 C CA . LEU A 1 213 ? 23.809 23.579 -30.787 1.00 62.56 213 LEU A CA 1
ATOM 1617 C C . LEU A 1 213 ? 23.895 24.750 -31.780 1.00 62.56 213 LEU A C 1
ATOM 1619 O O . LEU A 1 213 ? 24.844 24.850 -32.552 1.00 62.56 213 LEU A O 1
ATOM 1623 N N . GLY A 1 214 ? 22.929 25.674 -31.752 1.00 61.41 214 GLY A N 1
ATOM 1624 C CA . GLY A 1 214 ? 22.952 26.866 -32.602 1.00 61.41 214 GLY A CA 1
ATOM 1625 C C . GLY A 1 214 ? 24.150 27.772 -32.307 1.00 61.41 214 GLY A C 1
ATOM 1626 O O . GLY A 1 214 ? 24.700 28.374 -33.227 1.00 61.41 214 GLY A O 1
ATOM 1627 N N . SER A 1 215 ? 24.573 27.850 -31.040 1.00 66.25 215 SER A N 1
ATOM 1628 C CA . SER A 1 215 ? 25.726 28.654 -30.624 1.00 66.25 215 SER A CA 1
ATOM 1629 C C . SER A 1 215 ? 27.060 28.026 -31.033 1.00 66.25 215 SER A C 1
ATOM 1631 O O . SER A 1 215 ? 27.989 28.740 -31.403 1.00 66.25 215 SER A O 1
ATOM 1633 N N . GLU A 1 216 ? 27.153 26.696 -31.010 1.00 69.50 216 GLU A N 1
ATOM 1634 C CA . GLU A 1 216 ? 28.328 25.960 -31.480 1.00 69.50 216 GLU A CA 1
ATOM 1635 C C . GLU A 1 216 ? 28.460 26.041 -32.997 1.00 69.50 216 GLU A C 1
ATOM 1637 O O . GLU A 1 216 ? 29.536 26.347 -33.505 1.00 69.50 216 GLU A O 1
ATOM 1642 N N . ILE A 1 217 ? 27.351 25.872 -33.719 1.00 65.94 217 ILE A N 1
ATOM 1643 C CA . ILE A 1 217 ? 27.329 25.994 -35.176 1.00 65.94 217 ILE A CA 1
ATOM 1644 C C . ILE A 1 217 ? 27.684 27.426 -35.593 1.00 65.94 217 ILE A C 1
ATOM 1646 O O . ILE A 1 217 ? 28.510 27.600 -36.482 1.00 65.94 217 ILE A O 1
ATOM 1650 N N . ALA A 1 218 ? 27.145 28.458 -34.932 1.00 65.62 218 ALA A N 1
ATOM 1651 C CA . ALA A 1 218 ? 27.485 29.852 -35.235 1.00 65.62 218 ALA A CA 1
ATOM 1652 C C . ALA A 1 218 ? 28.993 30.137 -35.096 1.00 65.62 218 ALA A C 1
ATOM 1654 O O . ALA A 1 218 ? 29.571 30.794 -35.959 1.00 65.62 218 ALA A O 1
ATOM 1655 N N . LYS A 1 219 ? 29.662 29.560 -34.086 1.00 73.31 219 LYS A N 1
ATOM 1656 C CA . LYS A 1 219 ? 31.125 29.673 -33.924 1.00 73.31 219 LYS A CA 1
ATOM 1657 C C . LYS A 1 219 ? 31.900 29.071 -35.100 1.00 73.31 219 LYS A C 1
ATOM 1659 O O . LYS A 1 219 ? 32.975 29.569 -35.420 1.00 73.31 219 LYS A O 1
ATOM 1664 N N . CYS A 1 220 ? 31.366 28.043 -35.763 1.00 71.56 220 CYS A N 1
ATOM 1665 C CA . CYS A 1 220 ? 31.981 27.445 -36.951 1.00 71.56 220 CYS A CA 1
ATOM 1666 C C . CYS A 1 220 ? 31.858 28.315 -38.216 1.00 71.56 220 CYS A C 1
ATOM 1668 O O . CYS A 1 220 ? 32.649 28.132 -39.137 1.00 71.56 220 CYS A O 1
ATOM 1670 N N . PHE A 1 221 ? 30.904 29.254 -38.271 1.00 67.62 221 PHE A N 1
ATOM 1671 C CA . PHE A 1 221 ? 30.674 30.136 -39.427 1.00 67.62 221 PHE A CA 1
ATOM 1672 C C . PHE A 1 221 ? 31.287 31.543 -39.280 1.00 67.62 221 PHE A C 1
ATOM 1674 O O . PHE A 1 221 ? 31.182 32.349 -40.203 1.00 67.62 221 PHE A O 1
ATOM 1681 N N . GLY A 1 222 ? 31.971 31.827 -38.165 1.00 64.19 222 GLY A N 1
ATOM 1682 C CA . GLY A 1 222 ? 32.679 33.092 -37.926 1.00 64.19 22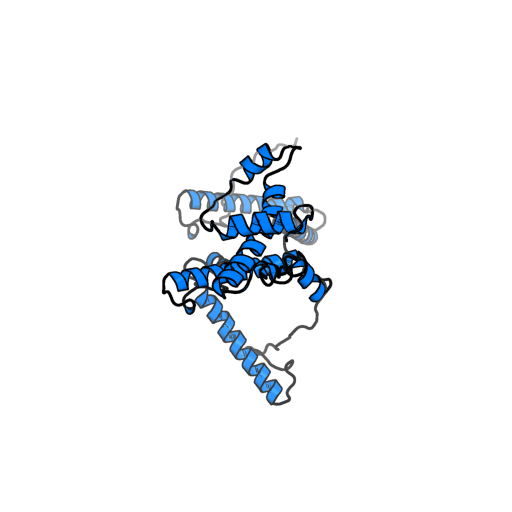2 GLY A CA 1
ATOM 1683 C C . GLY A 1 222 ? 31.847 34.161 -37.204 1.00 64.19 222 GLY A C 1
ATOM 1684 O O . GLY A 1 222 ? 30.676 33.963 -36.892 1.00 64.19 222 GLY A O 1
ATOM 1685 N N . SER A 1 223 ? 32.468 35.310 -36.903 1.00 68.12 223 SER A N 1
ATOM 1686 C CA . SER A 1 223 ? 31.880 36.379 -36.070 1.00 68.12 223 SER A CA 1
ATOM 1687 C C . SER A 1 223 ? 30.668 37.080 -36.685 1.00 68.12 223 SER A C 1
ATOM 1689 O O . SER A 1 223 ? 29.911 37.725 -35.963 1.00 68.12 223 SER A O 1
ATOM 1691 N N . ASP A 1 224 ? 30.477 36.950 -37.997 1.00 70.88 224 ASP A N 1
ATOM 1692 C CA . ASP A 1 224 ? 29.417 37.641 -38.738 1.00 70.88 224 ASP A CA 1
ATOM 1693 C C . ASP A 1 224 ? 28.070 36.901 -38.676 1.00 70.88 224 ASP A C 1
ATOM 1695 O O . ASP A 1 224 ? 27.030 37.441 -39.061 1.00 70.88 224 ASP A O 1
ATOM 1699 N N . VAL A 1 225 ? 28.059 35.664 -38.167 1.00 65.50 225 VAL A N 1
ATOM 1700 C CA . VAL A 1 225 ? 26.857 34.838 -38.056 1.00 65.50 225 VAL A CA 1
ATOM 1701 C C . VAL A 1 225 ? 26.378 34.799 -36.610 1.00 65.50 225 VAL A C 1
ATOM 1703 O O . VAL A 1 225 ? 27.030 34.267 -35.716 1.00 65.50 225 VAL A O 1
ATOM 1706 N N . THR A 1 226 ? 25.180 35.336 -36.371 1.00 76.62 226 THR A N 1
ATOM 1707 C CA . THR A 1 226 ? 24.558 35.279 -35.044 1.00 76.62 226 THR A CA 1
ATOM 1708 C C . THR A 1 226 ? 23.885 33.928 -34.802 1.00 76.62 226 THR A C 1
ATOM 1710 O O . THR A 1 226 ? 23.266 33.350 -35.698 1.00 76.62 226 THR A O 1
ATOM 1713 N N . THR A 1 227 ? 23.920 33.456 -33.555 1.00 73.69 227 THR A N 1
ATOM 1714 C CA . THR A 1 227 ? 23.206 32.250 -33.101 1.00 73.69 227 THR A CA 1
ATOM 1715 C C . THR A 1 227 ? 21.728 32.263 -33.506 1.00 73.69 227 THR A C 1
ATOM 1717 O O . THR A 1 227 ? 21.188 31.249 -33.944 1.00 73.69 227 THR A O 1
ATOM 1720 N N . SER A 1 228 ? 21.080 33.430 -33.439 1.00 71.94 228 SER A N 1
ATOM 1721 C CA . SER A 1 228 ? 19.680 33.611 -33.834 1.00 71.94 228 SER A CA 1
ATOM 1722 C C . SER A 1 228 ? 19.449 33.421 -35.338 1.00 71.94 228 SER A C 1
ATOM 1724 O O . SER A 1 228 ? 18.407 32.901 -35.730 1.00 71.94 228 SER A O 1
ATOM 1726 N N . ALA A 1 229 ? 20.400 33.809 -36.196 1.00 71.06 229 ALA A N 1
ATOM 1727 C CA . ALA A 1 229 ? 20.300 33.600 -37.642 1.00 71.06 229 ALA A CA 1
ATOM 1728 C C . ALA A 1 229 ? 20.376 32.107 -37.997 1.00 71.06 229 ALA A C 1
ATOM 1730 O O . ALA A 1 229 ? 19.531 31.611 -38.744 1.00 71.06 229 ALA A O 1
ATOM 1731 N N . VAL A 1 230 ? 21.314 31.379 -37.380 1.00 70.62 230 VAL A N 1
ATOM 1732 C CA . VAL A 1 230 ? 21.448 29.919 -37.526 1.00 70.62 230 VAL A CA 1
ATOM 1733 C C . VAL A 1 230 ? 20.178 29.222 -37.052 1.00 70.62 230 VAL A C 1
ATOM 1735 O O . VAL A 1 230 ? 19.591 28.432 -37.788 1.00 70.62 230 VAL A O 1
ATOM 1738 N N . GLN A 1 231 ? 19.694 29.565 -35.857 1.00 71.19 231 GLN A N 1
ATOM 1739 C CA . GLN A 1 231 ? 18.449 29.013 -35.329 1.00 71.19 231 GLN A CA 1
ATOM 1740 C C . GLN A 1 231 ? 17.284 29.252 -36.285 1.00 71.19 231 GLN A C 1
ATOM 1742 O O . GLN A 1 231 ? 16.598 28.300 -36.637 1.00 71.19 231 GLN A O 1
ATOM 1747 N N . ASN A 1 232 ? 17.085 30.480 -36.767 1.00 72.94 232 ASN A N 1
ATOM 1748 C CA . ASN A 1 232 ? 15.980 30.808 -37.669 1.00 72.94 232 ASN A CA 1
ATOM 1749 C C . ASN A 1 232 ? 16.034 30.037 -38.996 1.00 72.94 232 ASN A C 1
ATOM 1751 O O . ASN A 1 232 ? 14.982 29.629 -39.497 1.00 72.94 232 ASN A O 1
ATOM 1755 N N . GLN A 1 233 ? 17.232 29.784 -39.529 1.00 71.19 233 GLN A N 1
ATOM 1756 C CA . GLN A 1 233 ? 17.413 29.019 -40.762 1.00 71.19 233 GLN A CA 1
ATOM 1757 C C . GLN A 1 233 ? 16.974 27.556 -40.620 1.00 71.19 233 GLN A C 1
ATOM 1759 O O . GLN A 1 233 ? 16.391 27.004 -41.552 1.00 71.19 233 GLN A O 1
ATOM 1764 N N . PHE A 1 234 ? 17.168 26.945 -39.450 1.00 68.81 234 PHE A N 1
ATOM 1765 C CA . PHE A 1 234 ? 16.671 25.594 -39.170 1.00 68.81 234 PHE A CA 1
ATOM 1766 C C . PHE A 1 234 ? 15.211 25.588 -38.690 1.00 68.81 234 PHE A C 1
ATOM 1768 O O . PHE A 1 234 ? 14.443 24.686 -39.029 1.00 68.81 234 PHE A O 1
ATOM 1775 N N . TRP A 1 235 ? 14.791 26.606 -37.933 1.00 67.38 235 TRP A N 1
ATOM 1776 C CA . TRP A 1 235 ? 13.488 26.639 -37.266 1.00 67.38 235 TRP A CA 1
ATOM 1777 C C . TRP A 1 235 ? 12.325 26.896 -38.215 1.00 67.38 235 TRP A C 1
ATOM 1779 O O . TRP A 1 235 ? 11.266 26.294 -38.048 1.00 67.38 235 TRP A O 1
ATOM 1789 N N . GLY A 1 236 ? 12.501 27.780 -39.201 1.00 72.00 236 GLY A N 1
ATOM 1790 C CA . GLY A 1 236 ? 11.457 28.099 -40.177 1.00 72.00 236 GLY A CA 1
ATOM 1791 C C . GLY A 1 236 ? 10.989 26.858 -40.949 1.00 72.00 236 GLY A C 1
ATOM 1792 O O . GLY A 1 236 ? 9.809 26.503 -40.861 1.00 72.00 236 GLY A O 1
ATOM 1793 N N . PRO A 1 237 ? 11.900 26.145 -41.635 1.00 71.06 237 PRO A N 1
ATOM 1794 C CA . PRO A 1 237 ? 11.567 24.922 -42.361 1.00 71.06 237 PRO A CA 1
ATOM 1795 C C . PRO A 1 237 ? 11.066 23.800 -41.446 1.00 71.06 237 PRO A C 1
ATOM 1797 O O . PRO A 1 237 ? 10.085 23.131 -41.769 1.00 71.06 237 PRO A O 1
ATOM 1800 N N . LEU A 1 238 ? 11.683 23.615 -40.272 1.00 71.38 238 LEU A N 1
ATOM 1801 C CA . LEU A 1 238 ? 11.277 22.568 -39.334 1.00 71.38 238 LEU A CA 1
ATOM 1802 C C . LEU A 1 238 ? 9.857 22.801 -38.801 1.00 71.38 238 LEU A C 1
ATOM 1804 O O . LEU A 1 238 ? 9.055 21.871 -38.784 1.00 71.38 238 LEU A O 1
ATOM 1808 N N . LYS A 1 239 ? 9.508 24.038 -38.422 1.00 72.38 239 LYS A N 1
ATOM 1809 C CA . LYS A 1 239 ? 8.145 24.392 -37.992 1.00 72.38 239 LYS A CA 1
ATOM 1810 C C . LYS A 1 239 ? 7.121 24.153 -39.094 1.00 72.38 239 LYS A C 1
ATOM 1812 O O . LYS A 1 239 ? 6.060 23.598 -38.812 1.00 72.38 239 LYS A O 1
ATOM 1817 N N . ALA A 1 240 ? 7.439 24.541 -40.328 1.00 75.06 240 ALA A N 1
ATOM 1818 C CA . ALA A 1 240 ? 6.563 24.313 -41.472 1.00 75.06 240 ALA A CA 1
ATOM 1819 C C . ALA A 1 240 ? 6.322 22.811 -41.698 1.00 75.06 240 ALA A C 1
ATOM 1821 O O . ALA A 1 240 ? 5.178 22.383 -41.843 1.00 75.06 240 ALA A O 1
ATOM 1822 N N . ASN A 1 241 ? 7.376 21.996 -41.626 1.00 74.50 241 ASN A N 1
ATOM 1823 C CA . ASN A 1 241 ? 7.276 20.544 -41.769 1.00 74.50 241 ASN A CA 1
ATOM 1824 C C . ASN A 1 241 ? 6.486 19.901 -40.620 1.00 74.50 241 ASN A C 1
ATOM 1826 O O . ASN A 1 241 ? 5.628 19.058 -40.865 1.00 74.50 241 ASN A O 1
ATOM 1830 N N . VAL A 1 242 ? 6.702 20.336 -39.374 1.00 77.88 242 VAL A N 1
ATOM 1831 C CA . VAL A 1 242 ? 5.934 19.858 -38.212 1.00 77.88 242 VAL A CA 1
ATOM 1832 C C . VAL A 1 242 ? 4.451 20.207 -38.343 1.00 77.88 242 VAL A C 1
ATOM 1834 O O . VAL A 1 242 ? 3.611 19.380 -37.994 1.00 77.88 242 VAL A O 1
ATOM 1837 N N . SER A 1 243 ? 4.111 21.391 -38.863 1.00 77.31 243 SER A N 1
ATOM 1838 C CA . SER A 1 243 ? 2.714 21.747 -39.144 1.00 77.31 243 SER A CA 1
ATOM 1839 C C . S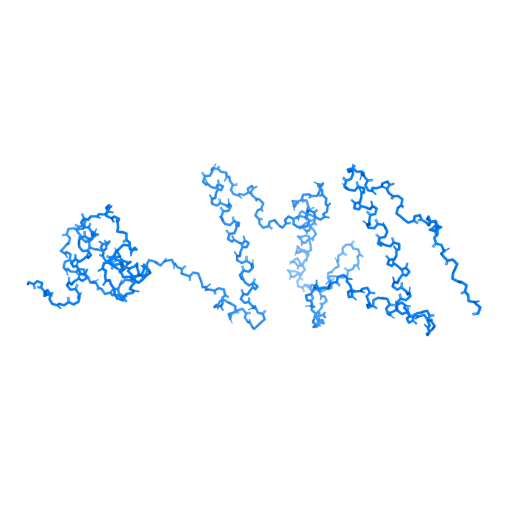ER A 1 243 ? 2.116 20.826 -40.203 1.00 77.31 243 SER A C 1
ATOM 1841 O O . SER A 1 243 ? 1.092 20.210 -39.944 1.00 77.31 243 SER A O 1
ATOM 1843 N N . ARG A 1 244 ? 2.806 20.624 -41.335 1.00 76.19 244 ARG A N 1
ATOM 1844 C CA . ARG A 1 244 ? 2.351 19.725 -42.412 1.00 76.19 244 ARG A CA 1
ATOM 1845 C C . ARG A 1 244 ? 2.093 18.300 -41.915 1.00 76.19 244 ARG A C 1
ATOM 1847 O O . ARG A 1 244 ? 1.103 17.691 -42.299 1.00 76.19 244 ARG A O 1
ATOM 1854 N N . ILE A 1 245 ? 2.950 17.782 -41.033 1.00 76.81 245 ILE A N 1
ATOM 1855 C CA . ILE A 1 245 ? 2.769 16.456 -40.418 1.00 76.81 245 ILE A CA 1
ATOM 1856 C C . ILE A 1 245 ? 1.534 16.432 -39.510 1.00 76.81 245 ILE A C 1
ATOM 1858 O O . ILE A 1 245 ? 0.769 15.469 -39.534 1.00 76.81 245 ILE A O 1
ATOM 1862 N N . LYS A 1 246 ? 1.327 17.479 -38.703 1.00 79.19 246 LYS A N 1
ATOM 1863 C CA . LYS A 1 246 ? 0.145 17.585 -37.836 1.00 79.19 246 LYS A CA 1
ATOM 1864 C C . LYS A 1 246 ? -1.143 17.676 -38.650 1.00 79.19 246 LYS A C 1
ATOM 1866 O O . LYS A 1 246 ? -2.097 16.981 -38.317 1.00 79.19 246 LYS A O 1
ATOM 1871 N N . ASP A 1 247 ? -1.144 18.464 -39.720 1.00 76.69 247 ASP A N 1
ATOM 1872 C CA . ASP A 1 247 ? -2.299 18.646 -40.599 1.00 76.69 247 ASP A CA 1
ATOM 1873 C C . ASP A 1 247 ? -2.612 17.362 -41.377 1.00 76.69 247 ASP A C 1
ATOM 1875 O O . ASP A 1 247 ? -3.768 16.957 -41.461 1.00 76.69 247 ASP A O 1
ATOM 1879 N N . ALA A 1 248 ? -1.597 16.654 -41.877 1.00 75.50 248 ALA A N 1
ATOM 1880 C CA . ALA A 1 248 ? -1.784 15.355 -42.520 1.00 75.50 248 ALA A CA 1
ATOM 1881 C C . ALA A 1 248 ? -2.367 14.318 -41.555 1.00 75.50 248 ALA A C 1
ATOM 1883 O O . ALA A 1 248 ? -3.330 13.640 -41.897 1.00 75.50 248 ALA A O 1
ATOM 1884 N N . ARG A 1 249 ? -1.855 14.261 -40.317 1.00 76.06 249 ARG A N 1
ATOM 1885 C CA . ARG A 1 249 ? -2.401 13.388 -39.270 1.00 76.06 249 ARG A CA 1
ATOM 1886 C C . ARG A 1 249 ? -3.851 13.748 -38.928 1.00 76.06 249 ARG A C 1
ATOM 1888 O O . ARG A 1 249 ? -4.649 12.852 -38.689 1.00 76.06 249 ARG A O 1
ATOM 1895 N N . ALA A 1 250 ? -4.196 15.035 -38.904 1.00 79.25 250 ALA A N 1
ATOM 1896 C CA . ALA A 1 250 ? -5.564 15.484 -38.646 1.00 79.25 250 ALA A CA 1
ATOM 1897 C C . ALA A 1 250 ? -6.542 15.118 -39.779 1.00 79.25 250 ALA A C 1
ATOM 1899 O O . ALA A 1 250 ? -7.731 14.964 -39.518 1.00 79.25 250 ALA A O 1
ATOM 1900 N N . ASN A 1 251 ? -6.044 14.950 -41.007 1.00 77.06 251 ASN A N 1
ATOM 1901 C CA . ASN A 1 251 ? -6.822 14.543 -42.181 1.00 77.06 251 ASN A CA 1
ATOM 1902 C C . ASN A 1 251 ? -6.694 13.040 -42.510 1.00 77.06 251 ASN A C 1
ATOM 1904 O O . ASN A 1 251 ? -7.067 12.633 -43.606 1.00 77.06 251 ASN A O 1
ATOM 1908 N N . ASP A 1 252 ? -6.154 12.234 -41.588 1.00 79.31 252 ASP A N 1
ATOM 1909 C CA . ASP A 1 252 ? -5.919 10.787 -41.748 1.00 79.31 252 ASP A CA 1
ATOM 1910 C C . ASP A 1 252 ? -5.077 10.412 -42.988 1.00 79.31 252 ASP A C 1
ATOM 1912 O O . ASP A 1 252 ? -5.228 9.360 -43.606 1.00 79.31 252 ASP A O 1
ATOM 1916 N N . LEU A 1 253 ? -4.162 11.305 -43.374 1.00 73.25 253 LEU A N 1
ATOM 1917 C CA . LEU A 1 253 ? -3.238 11.105 -44.485 1.00 73.25 253 LEU A CA 1
ATOM 1918 C C . LEU A 1 253 ? -1.917 10.510 -43.989 1.00 73.25 253 LEU A C 1
ATOM 1920 O O . LEU A 1 253 ? -1.327 10.961 -43.001 1.00 73.25 253 LEU A O 1
ATOM 1924 N N . ASP A 1 254 ? -1.409 9.524 -44.728 1.00 74.00 254 ASP A N 1
ATOM 1925 C CA . ASP A 1 254 ? -0.136 8.875 -44.424 1.00 74.00 254 ASP A CA 1
ATOM 1926 C C . ASP A 1 254 ? 1.038 9.856 -44.580 1.00 74.00 254 ASP A C 1
ATOM 1928 O O . ASP A 1 254 ? 1.335 10.369 -45.665 1.00 74.00 254 ASP A O 1
ATOM 1932 N N . CYS A 1 255 ? 1.736 10.093 -43.470 1.00 71.44 255 CYS A N 1
ATOM 1933 C CA . CYS A 1 255 ? 2.824 11.056 -43.377 1.00 71.44 255 CYS A CA 1
ATOM 1934 C C . CYS A 1 255 ? 4.049 10.673 -44.224 1.00 71.44 255 CYS A C 1
ATOM 1936 O O . CYS A 1 255 ? 4.887 11.536 -44.482 1.00 71.44 255 CYS A O 1
ATOM 1938 N N . LYS A 1 256 ? 4.162 9.417 -44.685 1.00 70.56 256 LYS A N 1
ATOM 1939 C CA . LYS A 1 256 ? 5.293 8.958 -45.513 1.00 70.56 256 LYS A CA 1
ATOM 1940 C C . LYS A 1 256 ? 5.326 9.579 -46.913 1.00 70.56 256 LYS A C 1
ATOM 1942 O O . LYS A 1 256 ? 6.376 9.592 -47.544 1.00 70.56 256 LYS A O 1
ATOM 1947 N N . ASN A 1 257 ? 4.189 10.098 -47.380 1.00 66.19 257 ASN A N 1
ATOM 1948 C CA . ASN A 1 257 ? 4.056 10.729 -48.695 1.00 66.19 257 ASN A CA 1
ATOM 1949 C C . ASN A 1 257 ? 4.165 12.260 -48.630 1.00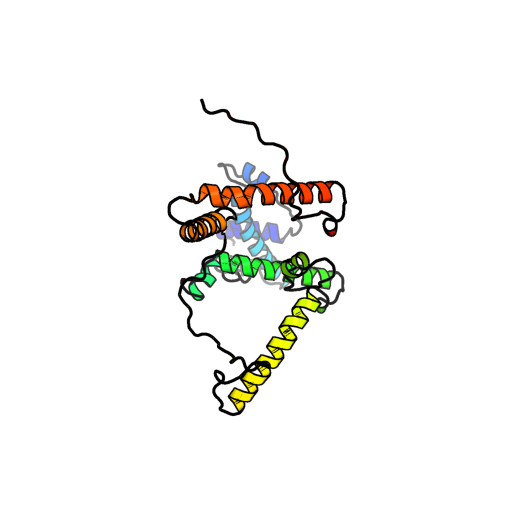 66.19 257 ASN A C 1
ATOM 1951 O O . ASN A 1 257 ? 4.062 12.936 -49.654 1.00 66.19 257 ASN A O 1
ATOM 1955 N N . LEU A 1 258 ? 4.361 12.827 -47.435 1.00 65.81 258 LEU A N 1
ATOM 1956 C CA . LEU A 1 258 ? 4.649 14.245 -47.291 1.00 65.81 258 LEU A CA 1
ATOM 1957 C C . LEU A 1 258 ? 6.080 14.465 -47.770 1.00 65.81 258 LEU A C 1
ATOM 1959 O O . LEU A 1 258 ? 7.018 13.946 -47.170 1.00 65.81 258 LEU A O 1
ATOM 1963 N N . GLY A 1 259 ? 6.255 15.227 -48.849 1.00 63.47 259 GLY A N 1
ATOM 1964 C CA . GLY A 1 259 ? 7.569 15.673 -49.311 1.00 63.47 259 GLY A CA 1
ATOM 1965 C C . GLY A 1 259 ? 8.238 16.562 -48.260 1.00 63.47 259 GLY A C 1
ATOM 1966 O O . GLY A 1 259 ? 8.175 17.787 -48.334 1.00 63.47 259 GLY A O 1
ATOM 1967 N N . ILE A 1 260 ? 8.838 15.952 -47.240 1.00 62.84 260 ILE A N 1
ATOM 1968 C CA . ILE A 1 260 ? 9.570 16.630 -46.174 1.00 62.84 260 ILE A CA 1
ATOM 1969 C C . ILE A 1 260 ? 11.008 16.775 -46.662 1.00 62.84 260 ILE A C 1
ATOM 1971 O O . ILE A 1 260 ? 11.723 15.790 -46.814 1.00 62.84 260 ILE A O 1
ATOM 1975 N N . GLY A 1 261 ? 11.421 18.014 -46.930 1.00 54.06 261 GLY A N 1
ATOM 1976 C CA . GLY A 1 261 ? 12.767 18.324 -47.421 1.00 54.06 261 GLY A CA 1
ATOM 1977 C C . GLY A 1 261 ? 12.832 18.800 -48.871 1.00 54.06 261 GLY A C 1
ATOM 1978 O O . GLY A 1 261 ? 13.916 19.157 -49.328 1.00 54.06 261 GLY A O 1
ATOM 1979 N N . ALA A 1 262 ? 11.704 18.889 -49.583 1.00 50.19 262 ALA A N 1
ATOM 1980 C CA . ALA A 1 262 ? 11.678 19.678 -50.806 1.00 50.19 262 ALA A CA 1
ATOM 1981 C C . ALA A 1 262 ? 11.896 21.154 -50.440 1.00 50.19 262 ALA A C 1
ATOM 1983 O O . ALA A 1 262 ? 11.162 21.723 -49.627 1.00 50.19 262 ALA A O 1
ATOM 1984 N N . LEU A 1 263 ? 12.923 21.761 -51.039 1.00 45.22 263 LEU A N 1
ATOM 1985 C CA . LEU A 1 263 ? 13.084 23.207 -51.180 1.00 45.22 263 LEU A CA 1
ATOM 1986 C C . LEU A 1 263 ? 11.929 23.737 -52.044 1.00 45.22 263 LEU A C 1
ATOM 1988 O O . LEU A 1 263 ? 12.126 24.211 -53.159 1.00 45.22 263 LEU A O 1
ATOM 1992 N N . ASP A 1 264 ? 10.700 23.647 -51.542 1.00 44.31 264 ASP A N 1
ATOM 1993 C CA . ASP A 1 264 ? 9.603 24.427 -52.081 1.00 44.31 264 ASP A CA 1
ATOM 1994 C C . ASP A 1 264 ? 9.939 25.866 -51.722 1.00 44.31 264 ASP A C 1
ATOM 1996 O O . ASP A 1 264 ? 9.738 26.320 -50.594 1.00 44.31 264 ASP A O 1
ATOM 2000 N N . SER A 1 265 ? 10.553 26.554 -52.679 1.00 41.38 265 SER A N 1
ATOM 2001 C CA . SER A 1 265 ? 10.818 27.979 -52.648 1.00 41.38 265 SER A CA 1
ATOM 2002 C C . SER A 1 265 ? 9.580 28.694 -52.115 1.00 41.38 265 SER A C 1
ATOM 2004 O O . SER A 1 265 ? 8.578 28.834 -52.822 1.00 41.38 265 SER A O 1
ATOM 2006 N N . VAL A 1 266 ? 9.640 29.134 -50.857 1.00 39.94 266 VAL A N 1
ATOM 2007 C CA . VAL A 1 266 ? 8.644 30.024 -50.275 1.00 39.94 266 VAL A CA 1
ATOM 2008 C C . VAL A 1 266 ? 8.749 31.330 -51.059 1.00 39.94 266 VAL A C 1
ATOM 2010 O O . VAL A 1 266 ? 9.556 32.207 -50.756 1.00 39.94 266 VAL A O 1
ATOM 2013 N N . LYS A 1 267 ? 7.946 31.453 -52.121 1.00 42.66 267 LYS A N 1
ATOM 2014 C CA . LYS A 1 267 ? 7.606 32.735 -52.736 1.00 42.66 267 LYS A CA 1
ATOM 2015 C C . LYS A 1 267 ? 6.870 33.546 -51.673 1.00 42.66 267 LYS A C 1
ATOM 2017 O O . LYS A 1 267 ? 5.664 33.428 -51.506 1.00 42.66 267 LYS A O 1
ATOM 2022 N N . GLY A 1 268 ? 7.628 34.335 -50.925 1.00 37.72 268 GLY A N 1
ATOM 2023 C CA . GLY A 1 268 ? 7.105 35.184 -49.860 1.00 37.72 268 GLY A CA 1
ATOM 2024 C C . GLY A 1 268 ? 8.087 36.265 -49.425 1.00 37.72 268 GLY A C 1
ATOM 2025 O O . GLY A 1 268 ? 8.053 36.696 -48.279 1.00 37.72 268 GLY A O 1
ATOM 2026 N N . GLY A 1 269 ? 8.988 36.697 -50.310 1.00 32.84 269 GLY A N 1
ATOM 2027 C CA . GLY A 1 269 ? 9.823 37.865 -50.054 1.00 32.84 269 GLY A CA 1
ATOM 2028 C C . GLY A 1 269 ? 8.986 39.140 -50.151 1.00 32.84 269 GLY A C 1
ATOM 2029 O O . GLY A 1 269 ? 8.705 39.610 -51.253 1.00 32.84 269 GLY A O 1
ATOM 2030 N N . LYS A 1 270 ? 8.611 39.733 -49.011 1.00 35.41 270 LYS A N 1
ATOM 2031 C CA . LYS A 1 270 ? 8.323 41.172 -48.968 1.00 35.41 270 LYS A CA 1
ATOM 2032 C C . LYS A 1 270 ? 9.631 41.896 -49.289 1.00 35.41 270 LYS A C 1
ATOM 2034 O O . LYS A 1 270 ? 10.581 41.813 -48.517 1.00 35.41 270 LYS A O 1
ATOM 2039 N N . LYS A 1 271 ? 9.673 42.597 -50.426 1.00 34.75 271 LYS A N 1
ATOM 2040 C CA . LYS A 1 271 ? 10.711 43.593 -50.720 1.00 34.75 271 LYS A CA 1
ATOM 2041 C C . LYS A 1 271 ? 10.626 44.694 -49.657 1.00 34.75 271 LYS A C 1
ATOM 2043 O O . LYS A 1 271 ? 9.742 45.541 -49.727 1.00 34.75 271 LYS A O 1
ATOM 2048 N N . GLY A 1 272 ? 11.511 44.653 -48.666 1.00 34.50 272 GLY A N 1
ATOM 2049 C CA . GLY A 1 272 ? 11.832 45.813 -47.841 1.00 34.50 272 GLY A CA 1
ATOM 2050 C C . GLY A 1 272 ? 12.835 46.661 -48.610 1.00 34.50 272 GLY A C 1
ATOM 2051 O O . GLY A 1 272 ? 13.966 46.229 -48.812 1.00 34.50 272 GLY A O 1
ATOM 2052 N N . GLY A 1 273 ? 12.388 47.809 -49.114 1.00 29.66 273 GLY A N 1
ATOM 2053 C CA . GLY A 1 273 ? 13.276 48.816 -49.676 1.00 29.66 273 GLY A CA 1
ATOM 2054 C C . GLY A 1 273 ? 14.086 49.472 -48.564 1.00 29.66 273 GLY A C 1
ATOM 2055 O O . GLY A 1 273 ? 13.523 49.857 -47.543 1.00 29.66 273 GLY A O 1
ATOM 2056 N N . TYR A 1 274 ? 15.387 49.605 -48.791 1.00 32.31 274 TYR A N 1
ATOM 2057 C CA . TYR A 1 274 ? 16.216 50.591 -48.116 1.00 32.31 274 TYR A CA 1
ATOM 2058 C C . TYR A 1 274 ? 16.608 51.618 -49.177 1.00 32.31 274 TYR A C 1
ATOM 2060 O O . TYR A 1 274 ? 17.325 51.293 -50.125 1.00 32.31 274 TYR A O 1
ATOM 2068 N N . GLY A 1 275 ? 16.014 52.804 -49.055 1.00 31.53 275 GLY A N 1
ATOM 2069 C CA . GLY A 1 275 ? 16.655 54.057 -49.437 1.00 31.53 275 GLY A CA 1
ATOM 2070 C C . GLY A 1 275 ? 17.395 54.616 -48.231 1.00 31.53 275 GLY A C 1
ATOM 2071 O O . GLY A 1 275 ? 17.072 54.172 -47.102 1.00 31.53 275 GLY A O 1
#

Sequence (275 aa):
MPNWKSYESSVRLLSAIVAAHPGLKLDYGEVAKFYGGGTKYKAVWDRMTKVNNFSELIHEAVDRGEDPMGVVLDDTALVPKAKSKAPKPSELATKFGGDCTRSALENRFRRIKRDAKAMNEALDKGINPITLPIGADGVMAECMGSDTTASALRWQFSVTLKSNAAKINNARAAGKDCKDLFTGKGQPLVFSQTLHESLPTFSVSIPQVIVDLGSEIAKCFGSDVTTSAVQNQFWGPLKANVSRIKDARANDLDCKNLGIGALDSVKGGKKGGYG